Protein AF-A0A6P0SDQ2-F1 (afdb_monomer)

Foldseek 3Di:
DDPVVVVVVVVVVVVVVVVVVVVVVDDDDDDDDDDDDDDDDDDDDDDDDDDDDDPPPPDDDPPVDDPLCVQPPPDDDAPLAFLQQHDKAASDPVQCQPVPDNLKIKRKGWFAADPQKKKKWKWFDAQAPWKKKWWWDQDPVDPLSIDTADMDTQQQADADVPADRQPHVVRDSPGDRGMGMAMEDQDHDDPDDDHRYHHNHPDADVLTHIMMIMMTGGADPPDPSRRPIHGIWMWMQHNVRDIQGGNSRSVRGSDDDHPHDDGPSDDPVVVVVVVPDDPDPPPDD

Secondary structure (DSSP, 8-state):
--HHHHHHHHHHHHHHHHHHHHHHS----------------PPPP--------S-S-S----TT--TTTTT--------S--SSS-EEESS-TTS-SS---TTEEEEEEEE---TT-EEEEEEE--SEEEEEEEEEEE-TTSTTSEEEEEEEEGGGPPPPTT---SSSTT--TT-S--EEEEEEESSPPPSSPPTTEEE--S-PBTTTBEEEEEEEEEEPTTS-TTSS-PPPEEEEEPTTS-EEEGGGGGGT----S----S-TT--HHHHHHHHT---------

Solvent-accessible surface area (backbone atoms only — not comparable to full-atom values): 17208 Å² total; per-residue (Å²): 132,62,73,68,64,54,54,55,51,51,53,53,52,52,55,54,50,53,52,53,49,55,70,72,63,73,80,88,76,86,85,91,80,84,88,85,89,84,87,90,79,88,80,81,92,76,80,94,79,84,93,76,77,100,73,83,84,70,86,74,69,83,81,84,69,60,78,82,55,64,64,67,74,85,47,71,98,65,73,69,53,47,54,53,32,63,38,56,40,29,50,50,82,90,55,48,55,74,69,52,55,50,53,26,42,32,38,27,30,40,32,56,76,62,85,76,27,36,37,40,36,41,38,60,71,48,42,44,76,47,43,35,41,36,26,41,20,54,29,90,88,48,87,76,34,66,36,81,62,43,73,51,48,50,58,71,45,63,43,33,93,89,30,46,52,40,64,36,93,91,34,55,76,84,56,83,49,24,36,33,57,38,36,40,34,64,35,65,79,62,97,71,78,60,83,42,52,45,34,35,32,75,49,54,34,88,83,38,25,40,41,36,38,38,39,39,36,40,40,41,90,92,34,29,88,58,10,69,53,75,74,60,48,59,31,41,35,39,64,89,67,51,75,40,45,68,77,64,36,42,77,41,29,64,63,87,74,75,91,68,56,63,56,97,72,62,52,68,69,59,52,50,54,57,71,68,52,68,83,74,81,74,77,80,127

Nearest PDB structures (foldseek):
  6ans-assembly2_D  TM=5.453E-01  e=3.370E-04  Burkholderia cenocepacia J2315
  4bz4-assembly6_F  TM=3.476E-01  e=2.678E-01  Methylomicrobium album BG8
  5a5a-assembly1_A  TM=4.226E-01  e=1.106E+00  Streptococcus pneumoniae TIGR4
  6qev-assembly1_B  TM=3.857E-01  e=1.321E+00  Bifidobacterium longum
  3ecq-assembly1_A  TM=3.815E-01  e=2.119E+00  Streptococcus pneumoniae R6

pLDDT: mean 72.99, std 22.74, range [25.67, 98.75]

Sequence (285 aa):
MSFNSLLNRIWRAIAVFAMLVSLLLGDILLFPSVALAKPGFLPQLGTVDNLLPEWEELDRFDRDGDPANVGQEFRPDIPLETCFWVSTIGSSSYHNAFFPDQQAFYPGAVFSLEEGSYVKIKGEFPHARTMSFSAYRYDPTIDTKVGSVQQILDRDIVPDLWSKNPFVEGGKRMVKNRSYTLKFVPEEEPKELEPNTLYLGTQEFPGTGFIVVMRLYVGDQGTNTLGDITLPEATIVKEDGSEITGNDICSETKFSGNLIFPSPAFNFDDYQRERDNRERETTRC

Structure (mmCIF, N/CA/C/O backbone):
data_AF-A0A6P0SDQ2-F1
#
_entry.id   AF-A0A6P0SDQ2-F1
#
loop_
_atom_site.group_PDB
_atom_site.id
_atom_site.type_symbol
_atom_site.label_atom_id
_atom_site.label_alt_id
_atom_site.label_comp_id
_atom_site.label_asym_id
_atom_site.label_entity_id
_atom_site.label_seq_id
_atom_site.pdbx_PDB_ins_code
_atom_site.Cartn_x
_atom_site.Cartn_y
_atom_site.Cartn_z
_atom_site.occupancy
_atom_site.B_iso_or_equiv
_atom_site.auth_seq_id
_atom_site.auth_comp_id
_atom_site.auth_asym_id
_atom_site.auth_atom_id
_atom_site.pdbx_PDB_model_num
ATOM 1 N N . MET A 1 1 ? -36.823 32.056 -40.193 1.00 52.44 1 MET A N 1
ATOM 2 C CA . MET A 1 1 ? -35.380 31.715 -40.203 1.00 52.44 1 MET A CA 1
ATOM 3 C C . MET A 1 1 ? -35.120 30.887 -38.953 1.00 52.44 1 MET A C 1
ATOM 5 O O . MET A 1 1 ? -35.382 31.403 -37.877 1.00 52.44 1 MET A O 1
ATOM 9 N N . SER A 1 2 ? -34.758 29.601 -39.057 1.00 53.47 2 SER A N 1
ATOM 10 C CA . SER A 1 2 ? -34.565 28.781 -37.848 1.00 53.47 2 SER A CA 1
ATOM 11 C C . SER A 1 2 ? -33.271 29.184 -37.133 1.00 53.47 2 SER A C 1
ATOM 13 O O . SER A 1 2 ? -32.294 29.566 -37.779 1.00 53.47 2 SER A O 1
ATOM 15 N N . PHE A 1 3 ? -33.268 29.111 -35.802 1.00 50.06 3 PHE A N 1
ATOM 16 C CA . PHE A 1 3 ? -32.156 29.506 -34.926 1.00 50.06 3 PHE A CA 1
ATOM 17 C C . PHE A 1 3 ? -30.807 28.868 -35.337 1.00 50.06 3 PHE A C 1
ATOM 19 O O . PHE A 1 3 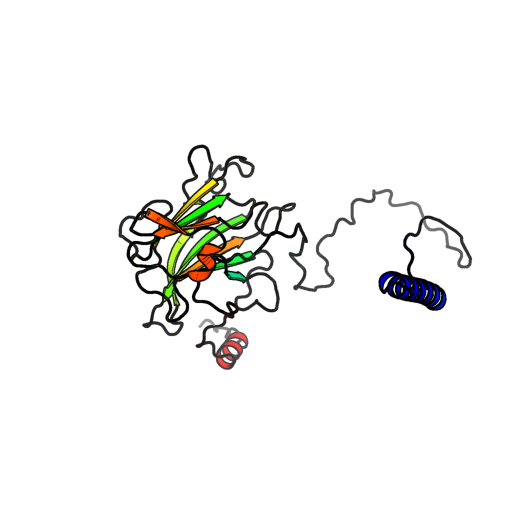? -29.759 29.512 -35.288 1.00 50.06 3 PHE A O 1
ATOM 26 N N . ASN A 1 4 ? -30.851 27.657 -35.904 1.00 61.12 4 ASN A N 1
ATOM 27 C CA . ASN A 1 4 ? -29.684 26.924 -36.410 1.00 61.12 4 ASN A CA 1
ATOM 28 C C . ASN A 1 4 ? -29.014 27.577 -37.634 1.00 61.12 4 ASN A C 1
ATOM 30 O O . ASN A 1 4 ? -27.809 27.432 -37.832 1.00 61.12 4 ASN A O 1
ATOM 34 N N . SER A 1 5 ? -29.759 28.329 -38.451 1.00 64.38 5 SER A N 1
ATOM 35 C CA . SER A 1 5 ? -29.210 29.043 -39.613 1.00 64.38 5 SER A CA 1
ATOM 36 C C . SER A 1 5 ? -28.381 30.264 -39.209 1.00 64.38 5 SER A C 1
ATOM 38 O O . SER A 1 5 ? -27.433 30.607 -39.918 1.00 64.38 5 SER A O 1
ATOM 40 N N . LEU A 1 6 ? -28.723 30.918 -38.097 1.00 71.38 6 LEU A N 1
ATOM 41 C CA . LEU A 1 6 ? -27.993 32.082 -37.600 1.00 71.38 6 LEU A CA 1
ATOM 42 C C . LEU A 1 6 ? -26.703 31.646 -36.894 1.00 71.38 6 LEU A C 1
ATOM 44 O O . LEU A 1 6 ? -25.638 32.189 -37.184 1.00 71.38 6 LEU A O 1
ATOM 48 N N . LEU A 1 7 ? -26.781 30.593 -36.070 1.00 73.12 7 LEU A N 1
ATOM 49 C CA . LEU A 1 7 ? -25.624 30.019 -35.379 1.00 73.12 7 LEU A CA 1
ATOM 50 C C . LEU A 1 7 ? -24.549 29.523 -36.360 1.00 73.12 7 LEU A C 1
ATOM 52 O O . LEU A 1 7 ? -23.368 29.805 -36.177 1.00 73.12 7 LEU A O 1
ATOM 56 N N . ASN A 1 8 ? -24.955 28.871 -37.458 1.00 68.69 8 ASN A N 1
ATOM 57 C CA . ASN A 1 8 ? -24.024 28.413 -38.496 1.00 68.69 8 ASN A CA 1
ATOM 58 C C . ASN A 1 8 ? -23.336 29.560 -39.252 1.00 68.69 8 ASN A C 1
ATOM 60 O O . ASN A 1 8 ? -22.198 29.412 -39.699 1.00 68.69 8 ASN A O 1
ATOM 64 N N . ARG A 1 9 ? -24.000 30.711 -39.416 1.00 74.00 9 ARG A N 1
ATOM 65 C CA . ARG A 1 9 ? -23.385 31.890 -40.053 1.00 74.00 9 ARG A CA 1
ATOM 66 C C . ARG A 1 9 ? -22.384 32.567 -39.119 1.00 74.00 9 ARG A C 1
ATOM 68 O O . ARG A 1 9 ? -21.331 32.983 -39.590 1.00 74.00 9 ARG A O 1
ATOM 75 N N . ILE A 1 10 ? -22.680 32.602 -37.818 1.00 79.81 10 ILE A N 1
ATOM 76 C CA . ILE A 1 10 ? -21.764 33.100 -36.781 1.00 79.81 10 ILE A CA 1
ATOM 77 C C . ILE A 1 10 ? -20.515 32.211 -36.705 1.00 79.81 10 ILE A C 1
ATOM 79 O O . ILE A 1 10 ? -19.401 32.721 -36.772 1.00 79.81 10 ILE A O 1
ATOM 83 N N . TRP A 1 11 ? -20.683 30.886 -36.688 1.00 72.44 11 TRP A N 1
ATOM 84 C CA . TRP A 1 11 ? -19.559 29.941 -36.667 1.00 72.44 11 TRP A CA 1
ATOM 85 C C . TRP A 1 11 ? -18.636 30.068 -37.885 1.00 72.44 11 TRP A C 1
ATOM 87 O O . TRP A 1 11 ? 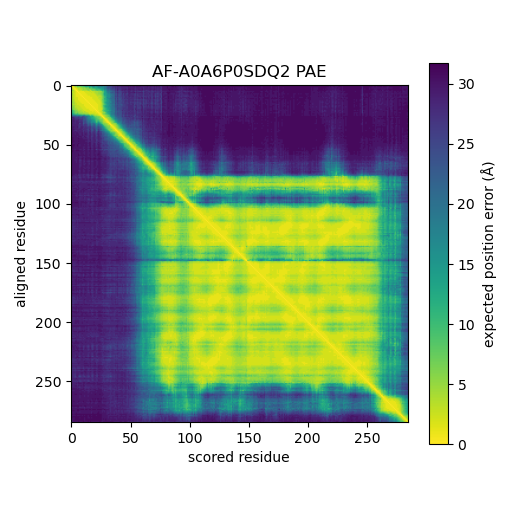-17.414 30.077 -37.747 1.00 72.44 11 TRP A O 1
ATOM 97 N N . ARG A 1 12 ? -19.206 30.234 -39.086 1.00 73.62 12 ARG A N 1
ATOM 98 C CA . ARG A 1 12 ? -18.418 30.451 -40.311 1.00 73.62 12 ARG A CA 1
ATOM 99 C C . ARG A 1 12 ? -17.661 31.780 -40.292 1.00 73.62 12 ARG A C 1
ATOM 101 O O . ARG A 1 12 ? -16.533 31.827 -40.769 1.00 73.62 12 ARG A O 1
ATOM 108 N N . ALA A 1 13 ? -18.246 32.837 -39.728 1.00 79.69 13 ALA A N 1
ATOM 109 C CA . ALA A 1 13 ? -17.571 34.125 -39.588 1.00 79.69 13 ALA A CA 1
ATOM 110 C C . ALA A 1 13 ? -16.392 34.055 -38.600 1.00 79.69 13 ALA A C 1
ATOM 112 O O . ALA A 1 13 ? -15.328 34.592 -38.895 1.00 79.69 13 ALA A O 1
ATOM 113 N N . ILE A 1 14 ? -16.547 33.332 -37.483 1.00 79.31 14 ILE A N 1
ATOM 114 C CA . ILE A 1 14 ? -15.476 33.114 -36.494 1.00 79.31 14 ILE A CA 1
ATOM 115 C C . ILE A 1 14 ? -14.315 32.316 -37.107 1.00 79.31 14 ILE A C 1
ATOM 117 O O . ILE A 1 14 ? -13.160 32.702 -36.949 1.00 79.31 14 ILE A O 1
ATOM 121 N N . ALA A 1 15 ? -14.604 31.254 -37.867 1.00 68.50 15 ALA A N 1
ATOM 122 C CA . ALA A 1 15 ? -13.571 30.444 -38.519 1.00 68.50 15 ALA A CA 1
ATOM 123 C C . ALA A 1 15 ? -12.771 31.229 -39.579 1.00 68.50 15 ALA A C 1
ATOM 125 O O . ALA A 1 15 ? -11.551 31.101 -39.659 1.00 68.50 15 ALA A O 1
ATOM 126 N N . VAL A 1 16 ? -13.441 32.077 -40.370 1.00 78.50 16 VAL A N 1
ATOM 127 C CA . VAL A 1 16 ? -12.776 32.948 -41.359 1.00 78.50 16 VAL A CA 1
ATOM 128 C C . VAL A 1 16 ? -11.930 34.023 -40.671 1.00 78.50 16 VAL A C 1
ATOM 130 O O . VAL A 1 16 ? -10.828 34.316 -41.131 1.00 78.50 16 VAL A O 1
ATOM 133 N N . PHE A 1 17 ? -12.401 34.570 -39.546 1.00 75.75 17 PHE A N 1
ATOM 134 C CA . PHE A 1 17 ? -11.639 35.533 -38.753 1.00 75.75 17 PHE A CA 1
ATOM 135 C C . PHE A 1 17 ? -10.385 34.899 -38.129 1.00 75.75 17 PHE A C 1
ATOM 137 O O . PHE A 1 17 ? -9.309 35.478 -38.221 1.00 75.75 17 PHE A O 1
ATOM 144 N N . ALA A 1 18 ? -10.486 33.680 -37.588 1.00 65.56 18 ALA A N 1
ATOM 145 C CA . ALA A 1 18 ? -9.340 32.948 -37.043 1.00 65.56 18 ALA A CA 1
ATOM 146 C C . ALA A 1 18 ? -8.273 32.645 -38.114 1.00 65.56 18 ALA A C 1
ATOM 148 O O . ALA A 1 18 ? -7.087 32.851 -37.872 1.00 65.56 18 ALA A O 1
ATOM 149 N N . MET A 1 19 ? -8.686 32.250 -39.327 1.00 61.91 19 MET A N 1
ATOM 150 C CA . MET A 1 19 ? -7.759 32.035 -40.449 1.00 61.91 19 MET A CA 1
ATOM 151 C C . MET A 1 19 ? -7.071 33.326 -40.915 1.00 61.91 19 MET A C 1
ATOM 153 O O . MET A 1 19 ? -5.877 33.310 -41.208 1.00 61.91 19 MET A O 1
ATOM 157 N N . LEU A 1 20 ? -7.789 34.453 -40.960 1.00 62.38 20 LEU A N 1
ATOM 158 C CA . LEU A 1 20 ? -7.201 35.755 -41.302 1.00 62.38 20 LEU A CA 1
ATOM 159 C C . LEU A 1 20 ? -6.211 36.244 -40.235 1.00 62.38 20 LEU A C 1
ATOM 161 O O . LEU A 1 20 ? -5.183 36.819 -40.584 1.00 62.38 20 LEU A O 1
ATOM 165 N N . VAL A 1 21 ? -6.486 35.978 -38.955 1.00 63.34 21 VAL A N 1
ATOM 166 C CA . VAL A 1 21 ? -5.580 36.303 -37.842 1.00 63.34 21 VAL A CA 1
ATOM 167 C C . VAL A 1 21 ? -4.316 35.434 -37.885 1.00 63.34 21 VAL A C 1
ATOM 169 O O . VAL A 1 21 ? -3.222 35.964 -37.710 1.00 63.34 21 VAL A O 1
ATOM 172 N N . SER A 1 22 ? -4.428 34.145 -38.226 1.00 52.91 22 SER A N 1
ATOM 173 C CA . SER A 1 22 ? -3.261 33.275 -38.454 1.00 52.91 22 SER A CA 1
ATOM 174 C C . SER A 1 22 ? -2.415 33.691 -39.664 1.00 52.91 22 SER A C 1
ATOM 176 O O . SER A 1 22 ? -1.197 33.559 -39.619 1.00 52.91 22 SER A O 1
ATOM 178 N N . LEU A 1 23 ? -3.025 34.233 -40.725 1.00 52.69 23 LEU A N 1
ATOM 179 C CA . LEU A 1 23 ? -2.298 34.756 -41.894 1.00 52.69 23 LEU A CA 1
ATOM 180 C C . LEU A 1 23 ? -1.591 36.097 -41.620 1.00 52.69 23 LEU A C 1
ATOM 182 O O . LEU A 1 23 ? -0.614 36.413 -42.292 1.00 52.69 23 LEU A O 1
ATOM 186 N N . LEU A 1 24 ? -2.073 36.882 -40.650 1.00 57.62 24 LEU A N 1
ATOM 187 C CA . LEU A 1 24 ? -1.500 38.180 -40.268 1.00 57.62 24 LEU A CA 1
ATOM 188 C C . LEU A 1 24 ? -0.395 38.081 -39.209 1.00 57.62 24 LEU A C 1
ATOM 190 O O . LEU A 1 24 ? 0.456 38.963 -39.154 1.00 57.62 24 LEU A O 1
ATOM 194 N N . LEU A 1 25 ? -0.407 37.039 -38.374 1.00 55.28 25 LEU A N 1
ATOM 195 C CA . LEU A 1 25 ? 0.540 36.882 -37.263 1.00 55.28 25 LEU A CA 1
ATOM 196 C C . LEU A 1 25 ? 1.719 35.951 -37.558 1.00 55.28 25 LEU A C 1
ATOM 198 O O . LEU A 1 25 ? 2.502 35.709 -36.650 1.00 55.28 25 LEU A O 1
ATOM 202 N N . GLY A 1 26 ? 1.851 35.490 -38.808 1.00 46.28 26 GLY A N 1
ATOM 203 C CA . GLY A 1 26 ? 3.085 34.963 -39.395 1.00 46.28 26 GLY A CA 1
ATOM 204 C C . GLY A 1 26 ? 3.995 34.196 -38.440 1.00 46.28 26 GLY A C 1
ATOM 205 O O . GLY A 1 26 ? 5.033 34.727 -38.085 1.00 46.28 26 GLY A O 1
ATOM 206 N N . ASP A 1 27 ? 3.572 33.005 -38.013 1.00 43.25 27 ASP A N 1
ATOM 207 C CA . ASP A 1 27 ? 4.407 31.808 -37.835 1.00 43.25 27 ASP A CA 1
ATOM 208 C C . ASP A 1 27 ? 3.615 30.731 -37.079 1.00 43.25 27 ASP A C 1
ATOM 210 O O . ASP A 1 27 ? 3.097 30.967 -35.993 1.00 43.25 27 ASP A O 1
ATOM 214 N N . ILE A 1 28 ? 3.483 29.561 -37.713 1.00 38.09 28 ILE A N 1
ATOM 215 C CA . ILE A 1 28 ? 3.559 28.186 -37.176 1.00 38.09 28 ILE A CA 1
ATOM 216 C C . ILE A 1 28 ? 3.056 27.259 -38.299 1.00 38.09 28 ILE A C 1
ATOM 218 O O . ILE A 1 28 ? 1.865 26.994 -38.449 1.00 38.09 28 ILE A O 1
ATOM 222 N N . LEU A 1 29 ? 3.992 26.762 -39.106 1.00 34.09 29 LEU A N 1
ATOM 223 C CA . LEU A 1 29 ? 3.950 25.425 -39.706 1.00 34.09 29 LEU A CA 1
ATOM 224 C C . LEU A 1 29 ? 5.371 24.876 -39.536 1.00 34.09 29 LEU A C 1
ATOM 226 O O . LEU A 1 29 ? 6.340 25.522 -39.913 1.00 34.09 29 LEU A O 1
ATOM 230 N N . LEU A 1 30 ? 5.551 23.838 -38.723 1.00 33.91 30 LEU A N 1
ATOM 231 C CA . LEU A 1 30 ? 5.560 22.447 -39.176 1.00 33.91 30 LEU A CA 1
ATOM 232 C C . LEU A 1 30 ? 6.518 22.207 -40.361 1.00 33.91 30 LEU A C 1
ATOM 234 O O . LEU A 1 30 ? 6.223 22.561 -41.498 1.00 33.91 30 LEU A O 1
ATOM 238 N N . PHE A 1 31 ? 7.595 21.489 -40.016 1.00 32.97 31 PHE A N 1
ATOM 239 C CA . PHE A 1 31 ? 8.581 20.764 -40.831 1.00 32.97 31 PHE A CA 1
ATOM 240 C C . PHE A 1 31 ? 9.627 21.574 -41.612 1.00 32.97 31 PHE A C 1
ATOM 242 O O . PHE A 1 31 ? 9.296 22.236 -42.593 1.00 32.97 31 PHE A O 1
ATOM 249 N N . PRO A 1 32 ? 10.928 21.364 -41.328 1.00 31.59 32 PRO A N 1
ATOM 250 C CA . PRO A 1 32 ? 11.963 21.554 -42.323 1.00 31.59 32 PRO A CA 1
ATOM 251 C C . PRO A 1 32 ? 12.422 20.201 -42.886 1.00 31.59 32 PRO A C 1
ATOM 253 O O . PRO A 1 32 ? 12.928 19.331 -42.181 1.00 31.59 32 PRO A O 1
ATOM 256 N N . SER A 1 33 ? 12.301 20.054 -44.203 1.00 25.67 33 SER A N 1
ATOM 257 C CA . SER A 1 33 ? 13.190 19.215 -45.005 1.00 25.67 33 SER A CA 1
ATOM 258 C C . SER A 1 33 ? 13.784 20.081 -46.113 1.00 25.67 33 SER A C 1
ATOM 260 O O . SER A 1 33 ? 13.069 20.558 -46.984 1.00 25.67 33 SER A O 1
ATOM 262 N N . VAL A 1 34 ? 15.108 20.216 -46.048 1.00 29.50 34 VAL A N 1
ATOM 263 C CA . VAL A 1 34 ? 16.072 20.397 -47.145 1.00 29.50 34 VAL A CA 1
ATOM 264 C C . VAL A 1 34 ? 16.040 21.699 -47.974 1.00 29.50 34 VAL A C 1
ATOM 266 O O . VAL A 1 34 ? 15.213 21.911 -48.850 1.00 29.50 34 VAL A O 1
ATOM 269 N N . ALA A 1 35 ? 17.129 22.451 -47.767 1.00 28.59 35 ALA A N 1
ATOM 270 C CA . ALA A 1 35 ? 17.907 23.254 -48.717 1.00 28.59 35 ALA A CA 1
ATOM 271 C C . ALA A 1 35 ? 17.269 24.475 -49.401 1.00 28.59 35 ALA A C 1
ATOM 273 O O . ALA A 1 35 ? 16.474 24.357 -50.325 1.00 28.59 35 ALA A O 1
ATOM 274 N N . LEU A 1 36 ? 17.839 25.651 -49.108 1.00 28.11 36 LEU A N 1
ATOM 275 C CA . LEU A 1 36 ? 18.466 26.508 -50.123 1.00 28.11 36 LEU A CA 1
ATOM 276 C C . LEU A 1 36 ? 19.332 27.589 -49.459 1.00 28.11 36 LEU A C 1
ATOM 278 O O . LEU A 1 36 ? 18.930 28.279 -48.530 1.00 28.11 36 LEU A O 1
ATOM 282 N N . ALA A 1 37 ? 20.563 27.667 -49.951 1.00 29.42 37 ALA A N 1
ATOM 283 C CA . ALA A 1 37 ? 21.683 28.440 -49.443 1.00 29.42 37 ALA A CA 1
ATOM 284 C C . ALA A 1 37 ? 21.552 29.957 -49.644 1.00 29.42 37 ALA A C 1
ATOM 286 O O . ALA A 1 37 ? 20.914 30.406 -50.596 1.00 29.42 37 ALA A O 1
ATOM 287 N N . LYS A 1 38 ? 22.294 30.728 -48.832 1.00 27.36 38 LYS A N 1
ATOM 288 C CA . LYS A 1 38 ? 22.945 31.999 -49.211 1.00 27.36 38 LYS A CA 1
ATOM 289 C C . LYS A 1 38 ? 24.042 32.377 -48.183 1.00 27.36 38 LYS A C 1
ATOM 291 O O . LYS A 1 38 ? 24.126 31.725 -47.149 1.00 27.36 38 LYS A O 1
ATOM 296 N N . PRO A 1 39 ? 24.977 33.292 -48.505 1.00 31.38 39 PRO A N 1
ATOM 297 C CA . PRO A 1 39 ? 26.391 32.947 -48.626 1.00 31.38 39 PRO A CA 1
ATOM 298 C C . PRO A 1 39 ? 27.306 33.694 -47.643 1.00 31.38 39 PRO A C 1
ATOM 300 O O . PRO A 1 39 ? 26.991 34.793 -47.199 1.00 31.38 39 PRO A O 1
ATOM 303 N N . GLY A 1 40 ? 28.513 33.155 -47.451 1.00 27.44 40 GLY A N 1
ATOM 304 C CA . GLY A 1 40 ? 29.689 33.970 -47.147 1.00 27.44 40 GLY A CA 1
ATOM 305 C C . GLY A 1 40 ? 30.416 33.646 -45.848 1.00 27.44 40 GLY A C 1
ATOM 306 O O . GLY A 1 40 ? 30.391 34.459 -44.937 1.00 27.44 40 GLY A O 1
ATOM 307 N N . PHE A 1 41 ? 31.158 32.537 -45.817 1.00 27.70 41 PHE A N 1
ATOM 308 C CA . PHE A 1 41 ? 32.517 32.522 -45.261 1.00 27.70 41 PHE A CA 1
ATOM 309 C C . PHE A 1 41 ? 33.246 31.256 -45.742 1.00 27.70 41 PHE A C 1
ATOM 311 O O . PHE A 1 41 ? 32.755 30.146 -45.564 1.00 27.70 41 PHE A O 1
ATOM 318 N N . LEU A 1 42 ? 34.372 31.419 -46.438 1.00 30.00 42 LEU A N 1
ATOM 319 C CA . LEU A 1 42 ? 35.195 30.314 -46.949 1.00 30.00 42 LEU A CA 1
ATOM 320 C C . LEU A 1 42 ? 35.862 29.554 -45.785 1.00 30.00 42 LEU A C 1
ATOM 322 O O . LEU A 1 42 ? 36.417 30.215 -44.905 1.00 30.00 42 LEU A O 1
ATOM 326 N N . PRO A 1 43 ? 35.898 28.207 -45.789 1.00 33.41 43 PRO A N 1
ATOM 327 C CA . PRO A 1 43 ? 36.681 27.446 -44.826 1.00 33.41 43 PRO A CA 1
ATOM 328 C C . PRO A 1 43 ? 38.128 27.290 -45.315 1.00 33.41 43 PRO A C 1
ATOM 330 O O . PRO A 1 43 ? 38.383 27.017 -46.491 1.00 33.41 43 PRO A O 1
ATOM 333 N N . GLN A 1 44 ? 39.089 27.433 -44.401 1.00 30.83 44 GLN A N 1
ATOM 334 C CA . GLN A 1 44 ? 40.423 26.874 -44.602 1.00 30.83 44 GLN A CA 1
ATOM 335 C C . GLN A 1 44 ? 40.338 25.346 -44.502 1.00 30.83 44 GLN A C 1
ATOM 337 O O . GLN A 1 44 ? 39.692 24.808 -43.606 1.00 30.83 44 GLN A O 1
ATOM 342 N N . LEU A 1 45 ? 40.987 24.665 -45.447 1.00 37.75 45 LEU A N 1
ATOM 343 C CA . LEU A 1 45 ? 41.174 23.217 -45.457 1.00 37.75 45 LEU A CA 1
ATOM 344 C C . LEU A 1 45 ? 41.873 22.740 -44.172 1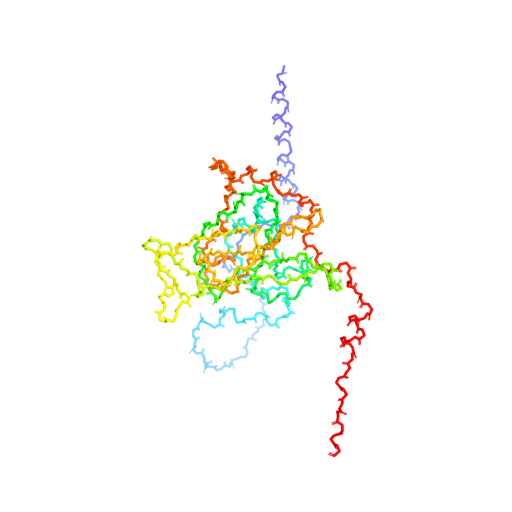.00 37.75 45 LEU A C 1
ATOM 346 O O . LEU A 1 45 ? 42.979 23.186 -43.873 1.00 37.75 45 LEU A O 1
ATOM 350 N N . GLY A 1 46 ? 41.255 21.779 -43.482 1.00 31.06 46 GLY A N 1
ATOM 351 C CA . GLY A 1 46 ? 41.815 21.048 -42.346 1.00 31.06 46 GLY A CA 1
ATOM 352 C C . GLY A 1 46 ? 41.376 19.583 -42.379 1.00 31.06 46 GLY A C 1
ATOM 353 O O . GLY A 1 46 ? 40.230 19.274 -42.091 1.00 31.06 46 GLY A O 1
ATOM 354 N N . THR A 1 47 ? 42.309 18.750 -42.839 1.00 28.25 47 THR A N 1
ATOM 355 C CA . THR A 1 47 ? 42.551 17.304 -42.655 1.00 28.25 47 THR A CA 1
ATOM 356 C C . THR A 1 47 ? 41.445 16.331 -42.218 1.00 28.25 47 THR A C 1
ATOM 358 O O . THR A 1 47 ? 40.772 16.484 -41.209 1.00 28.25 47 THR A O 1
ATOM 361 N N . VAL A 1 48 ? 41.420 15.234 -42.979 1.00 38.34 48 VAL A N 1
ATOM 362 C CA . VAL A 1 48 ? 40.747 13.950 -42.780 1.00 38.34 48 VAL A CA 1
ATOM 363 C C . VAL A 1 48 ? 41.213 13.297 -41.479 1.00 38.34 48 VAL A C 1
ATOM 365 O O . VAL A 1 48 ? 42.327 12.796 -41.445 1.00 38.34 48 VAL A O 1
ATOM 368 N N . ASP A 1 49 ? 40.370 13.287 -40.451 1.00 35.62 49 ASP A N 1
ATOM 369 C CA . ASP A 1 49 ? 40.384 12.301 -39.366 1.00 35.62 49 ASP A CA 1
ATOM 370 C C . ASP A 1 49 ? 39.021 12.348 -38.654 1.00 35.62 49 ASP A C 1
ATOM 372 O O . ASP A 1 49 ? 38.502 13.429 -38.383 1.00 35.62 49 ASP A O 1
ATOM 376 N N . ASN A 1 50 ? 38.468 11.166 -38.361 1.00 34.78 50 ASN A N 1
ATOM 377 C CA . ASN A 1 50 ? 37.206 10.866 -37.653 1.00 34.78 50 ASN A CA 1
ATOM 378 C C . ASN A 1 50 ? 36.011 10.455 -38.530 1.00 34.78 50 ASN A C 1
ATOM 380 O O . ASN A 1 50 ? 34.981 11.118 -38.612 1.00 34.78 50 ASN A O 1
ATOM 384 N N . LEU A 1 51 ? 36.140 9.265 -39.120 1.00 43.03 51 LEU A N 1
ATOM 385 C CA . LEU A 1 51 ? 35.019 8.365 -39.391 1.00 43.03 51 LEU A CA 1
ATOM 386 C C . LEU A 1 51 ? 34.701 7.570 -38.111 1.00 43.03 51 LEU A C 1
ATOM 388 O O . LEU A 1 51 ? 35.373 6.573 -37.859 1.00 43.03 51 LEU A O 1
ATOM 392 N N . LEU A 1 52 ? 33.688 7.966 -37.333 1.00 33.59 52 LEU A N 1
ATOM 393 C CA . LEU A 1 52 ? 32.982 7.093 -36.376 1.00 33.59 52 LEU A CA 1
ATOM 394 C C . LEU A 1 52 ? 31.489 7.494 -36.308 1.00 33.59 52 LEU A C 1
ATOM 396 O O . LEU A 1 52 ? 31.181 8.657 -36.560 1.00 33.59 52 LEU A O 1
ATOM 400 N N . PRO A 1 53 ? 30.553 6.556 -36.058 1.00 36.09 53 PRO A N 1
ATOM 401 C CA . PRO A 1 53 ? 29.158 6.701 -36.491 1.00 36.09 53 PRO A CA 1
ATOM 402 C C . PRO A 1 53 ? 28.255 7.394 -35.457 1.00 36.09 53 PRO A C 1
ATOM 404 O O . PRO A 1 53 ? 28.496 7.296 -34.258 1.00 36.09 53 PRO A O 1
ATOM 407 N N . GLU A 1 54 ? 27.187 8.031 -35.951 1.00 38.69 54 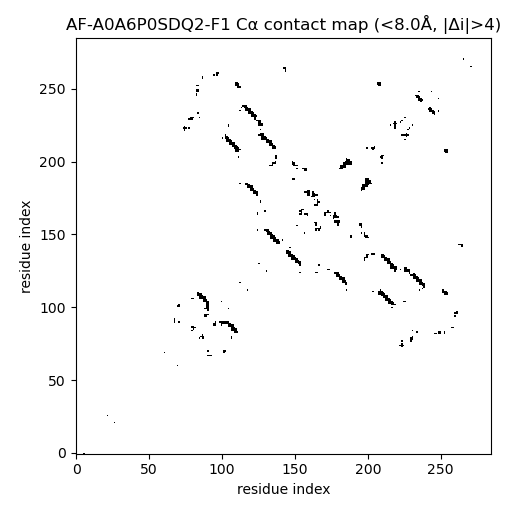GLU A N 1
ATOM 408 C CA . GLU A 1 54 ? 26.054 8.671 -35.247 1.00 38.69 54 GLU A CA 1
ATOM 409 C C . GLU A 1 54 ? 25.308 7.741 -34.255 1.00 38.69 54 GLU A C 1
ATOM 411 O O . GLU A 1 54 ? 24.137 7.415 -34.444 1.00 38.69 54 GLU A O 1
ATOM 416 N N . TRP A 1 55 ? 25.962 7.292 -33.182 1.00 35.19 55 TRP A N 1
ATOM 417 C CA . TRP A 1 55 ? 25.317 6.573 -32.067 1.00 35.19 55 TRP A CA 1
ATOM 418 C C . TRP A 1 55 ? 25.691 7.138 -30.685 1.00 35.19 55 TRP A C 1
ATOM 420 O O . TRP A 1 55 ? 25.413 6.506 -29.669 1.00 35.19 55 TRP A O 1
ATOM 430 N N . GLU A 1 56 ? 26.327 8.312 -30.624 1.00 34.66 56 GLU A N 1
ATOM 431 C CA . GLU A 1 56 ? 26.794 8.930 -29.370 1.00 34.66 56 GLU A CA 1
ATOM 432 C C . GLU A 1 56 ? 25.936 10.094 -28.840 1.00 34.66 56 GLU A C 1
ATOM 434 O O . GLU A 1 56 ? 26.335 10.749 -27.878 1.00 34.66 56 GLU A O 1
ATOM 439 N N . GLU A 1 57 ? 24.730 10.297 -29.376 1.00 40.72 57 GLU A N 1
ATOM 440 C CA . GLU A 1 57 ? 23.739 11.256 -28.848 1.00 40.72 57 GLU A CA 1
ATOM 441 C C . GLU A 1 57 ? 22.454 10.569 -28.351 1.00 40.72 57 GLU A C 1
ATOM 443 O O . GLU A 1 57 ? 21.347 11.066 -28.522 1.00 40.72 57 GLU A O 1
ATOM 448 N N . LEU A 1 58 ? 22.581 9.401 -27.715 1.00 38.94 58 LEU A N 1
ATOM 449 C CA . LEU A 1 58 ? 21.536 8.926 -26.807 1.00 38.94 58 LEU A CA 1
ATOM 450 C C . LEU A 1 58 ? 21.817 9.513 -25.424 1.00 38.94 58 LEU A C 1
ATOM 452 O O . LEU A 1 58 ? 22.722 9.042 -24.736 1.00 38.94 58 LEU A O 1
ATOM 456 N N . ASP A 1 59 ? 21.072 10.571 -25.095 1.00 39.94 59 ASP A N 1
ATOM 457 C CA . ASP A 1 59 ? 20.885 11.215 -23.788 1.00 39.94 59 ASP A CA 1
ATOM 458 C C . ASP A 1 59 ? 21.594 10.521 -22.616 1.00 39.94 59 ASP A C 1
ATOM 460 O O . ASP A 1 59 ? 21.030 9.747 -21.838 1.00 39.94 59 ASP A O 1
ATOM 464 N N . ARG A 1 60 ? 22.879 10.840 -22.467 1.00 34.25 60 ARG A N 1
ATOM 465 C CA . ARG A 1 60 ? 23.612 10.627 -21.225 1.00 34.25 60 ARG A CA 1
ATOM 466 C C . ARG A 1 60 ? 23.291 11.826 -20.354 1.00 34.25 60 ARG A C 1
ATOM 468 O O . ARG A 1 60 ? 23.866 12.868 -20.625 1.00 34.25 60 ARG A O 1
ATOM 475 N N . PHE A 1 61 ? 22.416 11.646 -19.357 1.00 34.47 61 PHE A N 1
ATOM 476 C CA . PHE A 1 61 ? 22.177 12.567 -18.236 1.00 34.47 61 PHE A CA 1
ATOM 477 C C . PHE A 1 61 ? 22.269 14.039 -18.638 1.00 34.47 61 PHE A C 1
ATOM 479 O O . PHE A 1 61 ? 23.379 14.572 -18.641 1.00 34.47 61 PHE A O 1
ATOM 486 N N . ASP A 1 62 ? 21.142 14.697 -18.923 1.00 38.25 62 ASP A N 1
ATOM 487 C CA . ASP A 1 62 ? 21.157 16.150 -19.088 1.00 38.25 62 ASP A CA 1
ATOM 488 C C . ASP A 1 62 ? 21.886 16.789 -17.891 1.00 38.25 62 ASP A C 1
ATOM 490 O O . ASP A 1 62 ? 21.445 16.779 -16.737 1.00 38.25 62 ASP A O 1
ATOM 494 N N . ARG A 1 63 ? 23.093 17.255 -18.206 1.00 38.41 63 ARG A N 1
ATOM 495 C CA . ARG A 1 63 ? 24.072 17.842 -17.308 1.00 38.41 63 ARG A CA 1
ATOM 496 C C . ARG A 1 63 ? 23.884 19.356 -17.261 1.00 38.41 63 ARG A C 1
ATOM 498 O O . ARG A 1 63 ? 24.798 20.040 -16.807 1.00 38.41 63 ARG A O 1
ATOM 505 N N . ASP A 1 64 ? 22.728 19.857 -17.691 1.00 40.16 64 ASP A N 1
ATOM 506 C CA . ASP A 1 64 ? 22.281 21.227 -17.456 1.00 40.16 64 ASP A CA 1
ATOM 507 C C . ASP A 1 64 ? 21.525 21.361 -16.120 1.00 40.16 64 ASP A C 1
ATOM 509 O O . ASP A 1 64 ? 21.166 22.463 -15.709 1.00 40.16 64 ASP A O 1
ATOM 513 N N . GLY A 1 65 ? 21.425 20.272 -15.344 1.00 38.12 65 GLY A N 1
ATOM 514 C CA . GLY A 1 65 ? 21.351 20.368 -13.887 1.00 38.12 65 GLY A CA 1
ATOM 515 C C . GLY A 1 65 ? 20.015 20.852 -13.334 1.00 38.12 65 GLY A C 1
ATOM 516 O O . GLY A 1 65 ? 20.010 21.504 -12.289 1.00 38.12 65 GLY A O 1
ATOM 517 N N . ASP A 1 66 ? 18.899 20.504 -13.977 1.00 40.44 66 ASP A N 1
ATOM 518 C CA . ASP A 1 66 ? 17.596 20.552 -13.317 1.00 40.44 66 ASP A CA 1
ATOM 519 C C . ASP A 1 66 ? 17.327 19.220 -12.588 1.00 40.44 66 ASP A C 1
ATOM 521 O O . ASP A 1 66 ? 16.900 18.239 -13.210 1.00 40.44 66 ASP A O 1
ATOM 525 N N . PRO A 1 67 ? 17.561 19.138 -11.262 1.00 41.56 67 PRO A N 1
ATOM 526 C CA . PRO A 1 67 ? 17.239 17.945 -10.498 1.00 41.56 67 PRO A CA 1
ATOM 527 C C . PRO A 1 67 ? 15.739 17.620 -10.529 1.00 41.56 67 PRO A C 1
ATOM 529 O O . PRO A 1 67 ? 15.380 16.512 -10.164 1.00 41.56 67 PRO A O 1
ATOM 532 N N . ALA A 1 68 ? 14.837 18.504 -10.963 1.00 39.50 68 ALA A N 1
ATOM 533 C CA . ALA A 1 68 ? 13.414 18.172 -11.044 1.00 39.50 68 ALA A CA 1
ATOM 534 C C . ALA A 1 68 ? 13.063 17.174 -12.171 1.00 39.50 68 ALA A C 1
ATOM 536 O O . ALA A 1 68 ? 11.978 16.591 -12.132 1.00 39.50 68 ALA A O 1
ATOM 537 N N . ASN A 1 69 ? 13.960 16.950 -13.145 1.00 37.50 69 ASN A N 1
ATOM 538 C CA . ASN A 1 69 ? 13.648 16.177 -14.360 1.00 37.50 69 ASN A CA 1
ATOM 539 C C . ASN A 1 69 ? 14.404 14.845 -14.494 1.00 37.50 69 ASN A C 1
ATOM 541 O O . ASN A 1 69 ? 14.058 14.022 -15.344 1.00 37.50 69 ASN A O 1
ATOM 545 N N . VAL A 1 70 ? 15.394 14.576 -13.640 1.00 39.25 70 VAL A N 1
ATOM 546 C CA . VAL A 1 70 ? 16.061 13.264 -13.566 1.00 39.25 70 VAL A CA 1
ATOM 547 C C . VAL A 1 70 ? 15.070 12.225 -13.027 1.00 39.25 70 VAL A C 1
ATOM 549 O O . VAL A 1 70 ? 14.824 12.133 -11.830 1.00 39.25 70 VAL A O 1
ATOM 552 N N . GLY A 1 71 ? 14.464 11.459 -13.937 1.00 40.53 71 GLY A N 1
ATOM 553 C CA . GLY A 1 71 ? 13.434 10.457 -13.633 1.00 40.53 71 GLY A CA 1
ATOM 554 C C . GLY A 1 71 ? 12.121 10.642 -14.399 1.00 40.53 71 GLY A C 1
ATOM 555 O O . GLY A 1 71 ? 11.284 9.743 -14.372 1.00 40.53 71 GLY A O 1
ATOM 556 N N . GLN A 1 72 ? 11.942 11.748 -15.132 1.00 41.75 72 GLN A N 1
ATOM 557 C CA . GLN A 1 72 ? 10.819 11.911 -16.061 1.00 41.75 72 GLN A CA 1
ATOM 558 C C . GLN A 1 72 ? 11.090 11.198 -17.399 1.00 41.75 72 GLN A C 1
ATOM 560 O O . GLN A 1 72 ? 11.066 11.818 -18.459 1.00 41.75 72 GLN A O 1
ATOM 565 N N . GLU A 1 73 ? 11.308 9.878 -17.403 1.00 45.56 73 GLU A N 1
ATOM 566 C CA . GLU A 1 73 ? 10.927 9.123 -18.606 1.00 45.56 73 GLU A CA 1
ATOM 567 C C . GLU A 1 73 ? 9.392 9.082 -18.623 1.00 45.56 73 GLU A C 1
ATOM 569 O O . GLU A 1 73 ? 8.760 8.192 -18.058 1.00 45.56 73 GLU A O 1
ATOM 574 N N . PHE A 1 74 ? 8.786 10.111 -19.217 1.00 47.03 74 PHE A N 1
ATOM 575 C CA . PHE A 1 74 ? 7.347 10.198 -19.432 1.00 47.03 74 PHE A CA 1
ATOM 576 C C . PHE A 1 74 ? 6.872 8.984 -20.249 1.00 47.03 74 PHE A C 1
ATOM 578 O O . PHE A 1 74 ? 7.224 8.836 -21.422 1.00 47.03 74 PHE A O 1
ATOM 585 N N . ARG A 1 75 ? 6.090 8.095 -19.624 1.00 51.38 75 ARG A N 1
ATOM 586 C CA . ARG A 1 75 ? 5.475 6.893 -20.220 1.00 51.38 75 ARG A CA 1
ATOM 587 C C . ARG A 1 75 ? 4.082 6.679 -19.589 1.00 51.38 75 ARG A C 1
ATOM 589 O O . ARG A 1 75 ? 3.860 7.167 -18.488 1.00 51.38 75 ARG A O 1
ATOM 596 N N . PRO A 1 76 ? 3.153 6.000 -20.292 1.00 48.75 76 PRO A N 1
ATOM 597 C CA . PRO A 1 76 ? 1.745 6.387 -20.502 1.00 48.75 76 PRO A CA 1
ATOM 598 C C . PRO A 1 76 ? 0.948 6.773 -19.246 1.00 48.75 76 PRO A C 1
ATOM 600 O O . PRO A 1 76 ? 1.176 6.207 -18.182 1.00 48.75 76 PRO A O 1
ATOM 603 N N . ASP A 1 77 ? -0.049 7.656 -19.426 1.00 60.97 77 ASP A N 1
ATOM 604 C CA . ASP A 1 77 ? -1.018 8.096 -18.407 1.00 60.97 77 ASP A CA 1
ATOM 605 C C . ASP A 1 77 ? -1.771 6.904 -17.787 1.00 60.97 77 ASP A C 1
ATOM 607 O O . ASP A 1 77 ? -2.863 6.525 -18.219 1.00 60.97 77 ASP A O 1
ATOM 611 N N . ILE A 1 78 ? -1.183 6.294 -16.760 1.00 72.94 78 ILE A N 1
ATOM 612 C CA . ILE A 1 78 ? -1.897 5.423 -15.834 1.00 72.94 78 ILE A CA 1
ATOM 613 C C . ILE A 1 78 ? -2.382 6.260 -14.646 1.00 72.94 78 ILE A C 1
ATOM 615 O O . ILE A 1 78 ? -1.654 7.140 -14.181 1.00 72.94 78 ILE A O 1
ATOM 619 N N . PRO A 1 79 ? -3.586 5.999 -14.110 1.00 80.81 79 PRO A N 1
ATOM 620 C CA . PRO A 1 79 ? -3.998 6.606 -12.854 1.00 80.81 79 PRO A CA 1
ATOM 621 C C . PRO A 1 79 ? -3.018 6.224 -11.736 1.00 80.81 79 PRO A C 1
ATOM 623 O O . PRO A 1 79 ? -2.886 5.050 -11.388 1.00 80.81 79 PRO A O 1
ATOM 626 N N . LEU A 1 80 ? -2.327 7.222 -11.180 1.00 76.69 80 LEU A N 1
ATOM 627 C CA . LEU A 1 80 ? -1.458 7.071 -10.004 1.00 76.69 80 LEU A CA 1
ATOM 628 C C . LEU A 1 80 ? -2.222 7.259 -8.691 1.00 76.69 80 LEU A C 1
ATOM 630 O O . LEU A 1 80 ? -1.638 7.177 -7.617 1.00 76.69 80 LEU A O 1
ATOM 634 N N . GLU A 1 81 ? -3.522 7.508 -8.777 1.00 84.56 81 GLU A N 1
ATOM 635 C CA . GLU A 1 81 ? -4.419 7.670 -7.646 1.00 84.56 81 GLU A CA 1
ATOM 636 C C . GLU A 1 81 ? -5.735 6.957 -7.964 1.00 84.56 81 GLU A C 1
ATOM 638 O O . GLU A 1 81 ? -6.171 6.873 -9.116 1.00 84.56 81 GLU A O 1
ATOM 643 N N . THR A 1 82 ? -6.361 6.416 -6.926 1.00 85.94 82 THR A N 1
ATOM 644 C CA . THR A 1 82 ? -7.704 5.825 -6.961 1.00 85.94 82 THR A CA 1
ATOM 645 C C . THR A 1 82 ? -8.434 6.240 -5.688 1.00 85.94 82 THR A C 1
ATOM 647 O O . THR A 1 82 ? -7.848 6.863 -4.808 1.00 85.94 82 THR A O 1
ATOM 650 N N . CYS A 1 83 ? -9.696 5.852 -5.525 1.00 87.31 83 CYS A N 1
ATOM 651 C CA . CYS A 1 83 ? -10.384 6.122 -4.262 1.00 87.31 83 CYS A CA 1
ATOM 652 C C . CYS A 1 83 ? -9.762 5.434 -3.046 1.00 87.31 83 CYS A C 1
ATOM 654 O O . CYS A 1 83 ? -9.885 5.946 -1.939 1.00 87.31 83 CYS A O 1
ATOM 656 N N . PHE A 1 84 ? -9.092 4.296 -3.244 1.00 90.25 84 PHE A N 1
ATOM 657 C CA . PHE A 1 84 ? -8.365 3.633 -2.168 1.00 90.25 84 PHE A CA 1
ATOM 658 C C . PHE A 1 84 ? -6.951 4.208 -2.005 1.00 90.25 84 PHE A C 1
ATOM 660 O O . PHE A 1 84 ? -6.537 4.542 -0.899 1.00 90.25 84 PHE A O 1
ATOM 667 N N . TRP A 1 85 ? -6.224 4.364 -3.115 1.00 89.00 85 TRP A N 1
ATOM 668 C CA . TRP A 1 85 ? -4.890 4.973 -3.173 1.00 89.00 85 TRP A CA 1
ATOM 669 C C . TRP A 1 85 ? -5.008 6.488 -3.368 1.00 89.00 85 TRP A C 1
ATOM 671 O O . TRP A 1 85 ? -4.898 6.985 -4.487 1.00 89.00 85 TRP A O 1
ATOM 681 N N . VAL A 1 86 ? -5.286 7.196 -2.275 1.00 82.81 86 VAL A N 1
ATOM 682 C CA . VAL A 1 86 ? -5.741 8.595 -2.264 1.00 82.81 86 VAL A CA 1
ATOM 683 C C . VAL A 1 86 ? -4.690 9.626 -2.677 1.00 82.81 86 VAL A C 1
ATOM 685 O O . VAL A 1 86 ? -5.055 10.744 -3.019 1.00 82.81 86 VAL A O 1
ATOM 688 N N . SER A 1 87 ? -3.396 9.304 -2.589 1.00 78.25 87 SER A N 1
ATOM 689 C CA . SER A 1 87 ? -2.332 10.209 -3.033 1.00 78.25 87 SER A CA 1
ATOM 690 C C . SER A 1 87 ? -1.040 9.457 -3.306 1.00 78.25 87 SER A C 1
ATOM 692 O O . SER A 1 87 ? -0.677 8.575 -2.527 1.00 78.25 87 SER A O 1
ATOM 694 N N . THR A 1 88 ? -0.311 9.832 -4.357 1.00 73.94 88 THR A N 1
ATOM 695 C CA . THR A 1 88 ? 1.028 9.286 -4.630 1.00 73.94 88 THR A CA 1
ATOM 696 C C . THR A 1 88 ? 2.108 10.339 -4.417 1.00 73.94 88 THR A C 1
ATOM 698 O O . THR A 1 88 ? 2.169 11.349 -5.115 1.00 73.94 88 THR A O 1
ATOM 701 N N . ILE A 1 89 ? 3.006 10.078 -3.464 1.00 72.69 89 ILE A N 1
ATOM 702 C CA . ILE A 1 89 ? 4.167 10.935 -3.193 1.00 72.69 89 ILE A CA 1
ATOM 703 C C . ILE A 1 89 ? 5.337 10.469 -4.071 1.00 72.69 89 ILE A C 1
ATOM 705 O O . ILE A 1 89 ? 5.680 9.290 -4.068 1.00 72.69 89 ILE A O 1
ATOM 709 N N . GLY A 1 90 ? 5.965 11.382 -4.810 1.00 66.94 90 GLY A N 1
ATOM 710 C CA . GLY A 1 90 ? 7.094 11.088 -5.701 1.00 66.94 90 GLY A CA 1
ATOM 711 C C . GLY A 1 90 ? 8.005 12.300 -5.894 1.00 66.94 90 GLY A C 1
ATOM 712 O O . GLY A 1 90 ? 8.045 13.186 -5.042 1.00 66.94 90 GLY A O 1
ATOM 713 N N . SER A 1 91 ? 8.708 12.374 -7.025 1.00 55.75 91 SER A N 1
ATOM 714 C CA . SER A 1 91 ? 9.706 13.419 -7.327 1.00 55.75 91 SER A CA 1
ATOM 715 C C . SER A 1 91 ? 9.151 14.838 -7.530 1.00 55.75 91 SER A C 1
ATOM 717 O O . SER A 1 91 ? 9.925 15.787 -7.658 1.00 55.75 91 SER A O 1
ATOM 719 N N . SER A 1 92 ? 7.826 15.015 -7.529 1.00 54.56 92 SER A N 1
ATOM 720 C CA . SER A 1 92 ? 7.191 16.333 -7.634 1.00 54.56 92 SER A CA 1
ATOM 721 C C . SER A 1 92 ? 7.615 17.251 -6.485 1.00 54.56 92 SER A C 1
ATOM 723 O O . SER A 1 92 ? 7.424 16.934 -5.310 1.00 54.56 92 SER A O 1
ATOM 725 N N . SER A 1 93 ? 8.115 18.441 -6.827 1.00 47.47 93 SER A N 1
ATOM 726 C CA . SER A 1 93 ? 8.554 19.466 -5.872 1.00 47.47 93 SER A CA 1
ATOM 727 C C . SER A 1 93 ? 7.445 19.954 -4.928 1.00 47.47 93 SER A C 1
ATOM 729 O O . SER A 1 93 ? 7.750 20.438 -3.841 1.00 47.47 93 SER A O 1
ATOM 731 N N . TYR A 1 94 ? 6.170 19.780 -5.294 1.00 44.91 94 TYR A N 1
ATOM 732 C CA . TYR A 1 94 ? 5.009 20.179 -4.486 1.00 44.91 94 TYR A CA 1
ATOM 733 C C . TYR A 1 94 ? 4.597 19.151 -3.421 1.00 44.91 94 TYR A C 1
ATOM 735 O O . TYR A 1 94 ? 3.917 19.512 -2.462 1.00 44.91 94 TYR A O 1
ATOM 743 N N . HIS A 1 95 ? 5.027 17.892 -3.555 1.00 49.28 95 HIS A N 1
ATOM 744 C CA . HIS A 1 95 ? 4.734 16.800 -2.612 1.00 49.28 95 HIS A CA 1
ATOM 745 C C . HIS A 1 95 ? 5.994 16.301 -1.891 1.00 49.28 95 HIS A C 1
ATOM 747 O O . HIS A 1 95 ? 5.968 15.291 -1.186 1.00 49.28 95 HIS A O 1
ATOM 753 N N . ASN A 1 96 ? 7.106 17.025 -2.051 1.00 49.97 96 ASN A N 1
ATOM 754 C CA . ASN A 1 96 ? 8.443 16.629 -1.630 1.00 49.97 96 ASN A CA 1
ATOM 755 C C . ASN A 1 96 ? 8.697 16.827 -0.121 1.00 49.97 96 ASN A C 1
ATOM 757 O O . ASN A 1 96 ? 9.667 17.448 0.309 1.00 49.97 96 ASN A O 1
ATOM 761 N N . ALA A 1 97 ? 7.807 16.299 0.709 1.00 51.38 97 ALA A N 1
ATOM 762 C CA . ALA A 1 97 ? 7.922 16.387 2.157 1.00 51.38 97 ALA A CA 1
ATOM 763 C C . ALA A 1 97 ? 8.973 15.437 2.761 1.00 51.38 97 ALA A C 1
ATOM 765 O O . ALA A 1 97 ? 9.325 15.570 3.931 1.00 51.38 97 ALA A O 1
ATOM 766 N N . PHE A 1 98 ? 9.463 14.472 1.974 1.00 53.44 98 PHE A N 1
ATOM 767 C CA . PHE A 1 98 ? 10.362 13.411 2.435 1.00 53.44 98 PHE A CA 1
ATOM 768 C C . PHE A 1 98 ? 11.689 13.318 1.675 1.00 53.44 98 PHE A C 1
ATOM 770 O O . PHE A 1 98 ? 12.487 12.451 2.019 1.00 53.44 98 PHE A O 1
ATOM 777 N N . PHE A 1 99 ? 11.921 14.145 0.644 1.00 51.50 99 PHE A N 1
ATOM 778 C CA . PHE A 1 99 ? 12.968 13.894 -0.360 1.00 51.50 99 PHE A CA 1
ATOM 779 C C . PHE A 1 99 ? 12.997 12.419 -0.774 1.00 51.50 99 PHE A C 1
ATOM 781 O O . PHE A 1 99 ? 14.019 11.748 -0.609 1.00 51.50 99 PHE A O 1
ATOM 788 N N . PRO A 1 100 ? 11.858 11.868 -1.261 1.00 55.94 100 PRO A N 1
ATOM 789 C CA . PRO A 1 100 ? 11.907 10.564 -1.885 1.00 55.94 100 PRO A CA 1
ATOM 790 C C . PRO A 1 100 ? 12.955 10.638 -2.990 1.00 55.94 100 PRO A C 1
ATOM 792 O O . PRO A 1 100 ? 13.043 11.631 -3.715 1.00 55.94 100 PRO A O 1
ATOM 795 N N . ASP A 1 101 ? 13.778 9.599 -3.075 1.00 58.69 101 ASP A N 1
ATOM 796 C CA . ASP A 1 101 ? 14.555 9.311 -4.272 1.00 58.69 101 ASP A CA 1
ATOM 797 C C . ASP A 1 101 ? 13.711 9.671 -5.511 1.00 58.69 101 ASP A C 1
ATOM 799 O O . ASP A 1 101 ? 12.521 9.358 -5.573 1.00 58.69 101 ASP A O 1
ATOM 803 N N . GLN A 1 102 ? 14.298 10.386 -6.471 1.00 63.09 102 GLN A N 1
ATOM 804 C CA . GLN A 1 102 ? 13.572 10.927 -7.624 1.00 63.09 102 GLN A CA 1
ATOM 805 C C . GLN A 1 102 ? 12.967 9.839 -8.519 1.00 63.09 102 GLN A C 1
ATOM 807 O O . GLN A 1 102 ? 12.134 10.124 -9.378 1.00 63.09 102 GLN A O 1
ATOM 812 N N . GLN A 1 103 ? 13.372 8.591 -8.296 1.00 65.88 103 GLN A N 1
ATOM 813 C CA . GLN A 1 103 ? 12.882 7.403 -8.978 1.00 65.88 103 GLN A CA 1
ATOM 814 C C . GLN A 1 103 ? 12.013 6.531 -8.056 1.00 65.88 103 GLN A C 1
ATOM 816 O O . GLN A 1 103 ? 11.794 5.352 -8.344 1.00 65.88 103 GLN A O 1
ATOM 821 N N . ALA A 1 104 ? 11.534 7.080 -6.937 1.00 74.62 104 ALA A N 1
ATOM 822 C CA . ALA A 1 104 ? 10.645 6.409 -6.003 1.00 74.62 104 ALA A CA 1
ATOM 823 C C . ALA A 1 104 ? 9.230 6.994 -6.028 1.00 74.62 104 ALA A C 1
ATOM 825 O O . ALA A 1 104 ? 9.027 8.208 -6.083 1.00 74.62 104 ALA A O 1
ATOM 826 N N . PHE A 1 105 ? 8.251 6.098 -5.933 1.00 79.50 105 PHE A N 1
ATOM 827 C CA . PHE A 1 105 ? 6.829 6.415 -5.926 1.00 79.50 105 PHE A CA 1
ATOM 828 C C . PHE A 1 105 ? 6.170 5.741 -4.732 1.00 79.50 105 PHE A C 1
ATOM 830 O O . PHE A 1 105 ? 6.327 4.534 -4.518 1.00 79.50 105 PHE A O 1
ATOM 837 N N . TYR A 1 106 ? 5.434 6.527 -3.949 1.00 85.12 106 TYR A N 1
ATOM 838 C CA . TYR A 1 106 ? 4.803 6.100 -2.709 1.00 85.12 106 TYR A CA 1
ATOM 839 C C . TYR A 1 106 ? 3.281 6.301 -2.758 1.00 85.12 106 TYR A C 1
ATOM 841 O O . TYR A 1 106 ? 2.786 7.294 -2.213 1.00 85.12 106 TYR A O 1
ATOM 849 N N . PRO A 1 107 ? 2.521 5.400 -3.407 1.00 88.81 107 PRO A N 1
ATOM 850 C CA . PRO A 1 107 ? 1.070 5.393 -3.281 1.00 88.81 107 PRO A CA 1
ATOM 851 C C . PRO A 1 107 ? 0.643 5.198 -1.822 1.00 88.81 107 PRO A C 1
ATOM 853 O O . PRO A 1 107 ? 0.981 4.201 -1.177 1.00 88.81 107 PRO A O 1
ATOM 856 N N . GLY A 1 108 ? -0.098 6.165 -1.295 1.00 89.94 108 GLY A N 1
ATOM 857 C CA . GLY A 1 108 ? -0.687 6.155 0.036 1.00 89.94 108 GLY A CA 1
ATOM 858 C C . GLY A 1 108 ? -2.161 5.782 -0.027 1.00 89.94 108 GLY A C 1
ATOM 859 O O . GLY A 1 108 ? -2.931 6.397 -0.762 1.00 89.94 108 GLY A O 1
ATOM 860 N N . ALA A 1 109 ? -2.554 4.787 0.760 1.00 91.62 109 ALA A N 1
ATOM 861 C CA . ALA A 1 109 ? -3.939 4.435 1.006 1.00 91.62 109 ALA A CA 1
ATOM 862 C C . ALA A 1 109 ? -4.384 4.967 2.366 1.00 91.62 109 ALA A C 1
ATOM 864 O O . ALA A 1 109 ? -3.678 4.805 3.366 1.00 91.62 109 ALA A O 1
ATOM 865 N N . VAL A 1 110 ? -5.565 5.584 2.383 1.00 90.19 110 VAL A N 1
ATOM 866 C CA . VAL A 1 110 ? -6.208 6.099 3.591 1.00 90.19 110 VAL A CA 1
ATOM 867 C C . VAL A 1 110 ? -7.659 5.650 3.589 1.00 90.19 110 VAL A C 1
ATOM 869 O O . VAL A 1 110 ? -8.400 5.959 2.658 1.00 90.19 110 VAL A O 1
ATOM 872 N N . PHE A 1 111 ? -8.047 4.888 4.604 1.00 91.94 111 PHE A N 1
ATOM 873 C CA . PHE A 1 111 ? -9.356 4.243 4.671 1.00 91.94 111 PHE A CA 1
ATOM 874 C C . PHE A 1 111 ? -9.736 3.951 6.121 1.00 91.94 111 PHE A C 1
ATOM 876 O O . PHE A 1 111 ? -8.870 3.833 6.987 1.00 91.94 111 PHE A O 1
ATOM 883 N N . SER A 1 112 ? -11.028 3.798 6.381 1.00 91.94 112 SER A N 1
ATOM 884 C CA . SER A 1 112 ? -11.531 3.257 7.641 1.00 91.94 112 SER A CA 1
ATOM 885 C C . SER A 1 112 ? -12.108 1.863 7.450 1.00 91.94 112 SER A C 1
ATOM 887 O O . SER A 1 112 ? -12.494 1.490 6.343 1.00 91.94 112 SER A O 1
ATOM 889 N N . LEU A 1 113 ? -12.161 1.096 8.537 1.00 92.38 113 LEU A N 1
ATOM 890 C CA . LEU A 1 113 ? -12.790 -0.223 8.552 1.00 92.38 113 LEU A CA 1
ATOM 891 C C . LEU A 1 113 ? -13.801 -0.320 9.693 1.00 92.38 113 LEU A C 1
ATOM 893 O O . LEU A 1 113 ? -13.538 0.108 10.815 1.00 92.38 113 LEU A O 1
ATOM 897 N N . GLU A 1 114 ? -14.958 -0.909 9.401 1.00 91.00 114 GLU A N 1
ATOM 898 C CA . GLU A 1 114 ? -15.875 -1.387 10.436 1.00 91.00 114 GLU A CA 1
ATOM 899 C C . GLU A 1 114 ? -15.247 -2.590 11.161 1.00 91.00 114 GLU A C 1
ATOM 901 O O . GLU A 1 114 ? -14.409 -3.306 10.601 1.00 91.00 114 GLU A O 1
ATOM 906 N N . GLU A 1 115 ? -15.658 -2.832 12.406 1.00 89.62 115 GLU A N 1
ATOM 907 C CA . GLU A 1 115 ? -15.217 -4.009 13.161 1.00 89.62 115 GLU A CA 1
ATOM 908 C C . GLU A 1 115 ? -15.500 -5.299 12.366 1.00 89.62 115 GLU A C 1
ATOM 910 O O . GLU A 1 115 ? -16.488 -5.395 11.639 1.00 89.62 115 GLU A O 1
ATOM 915 N N . GLY A 1 116 ? -14.575 -6.262 12.424 1.00 92.12 116 GLY A N 1
ATOM 916 C CA . GLY A 1 116 ? -14.661 -7.516 11.665 1.00 92.12 116 GLY A CA 1
ATOM 917 C C . GLY A 1 116 ? -14.379 -7.404 10.157 1.00 92.12 116 GLY A C 1
ATOM 918 O O . GLY A 1 116 ? -14.305 -8.432 9.482 1.00 92.12 116 GLY A O 1
ATOM 919 N N . SER A 1 117 ? -14.179 -6.195 9.619 1.00 96.25 117 SER A N 1
ATOM 920 C CA . SER A 1 117 ? -13.853 -5.984 8.201 1.00 96.25 117 SER A CA 1
ATOM 921 C C . SER A 1 117 ? -12.345 -6.027 7.933 1.00 96.25 117 SER A C 1
ATOM 923 O O . SER A 1 117 ? -11.525 -5.753 8.809 1.00 96.25 117 SER A O 1
ATOM 925 N N . TYR A 1 118 ? -11.958 -6.326 6.692 1.00 97.62 118 TYR A N 1
ATOM 926 C CA . TYR A 1 118 ? -10.562 -6.278 6.244 1.00 97.62 118 TYR A CA 1
ATOM 927 C C . TYR A 1 118 ? -10.451 -5.806 4.792 1.00 97.62 118 TYR A C 1
ATOM 929 O O . TYR A 1 118 ? -11.418 -5.866 4.033 1.00 97.62 118 TYR A O 1
ATOM 937 N N . VAL A 1 119 ? -9.257 -5.374 4.376 1.00 98.06 119 VAL A N 1
ATOM 938 C CA . VAL A 1 119 ? -8.987 -5.061 2.964 1.00 98.06 119 VAL A CA 1
ATOM 939 C C . VAL A 1 119 ? -8.275 -6.225 2.300 1.00 98.06 119 VAL A C 1
ATOM 941 O O . VAL A 1 119 ? -7.259 -6.716 2.784 1.00 98.06 119 VAL A O 1
ATOM 944 N N . LYS A 1 120 ? -8.776 -6.650 1.150 1.00 98.44 120 LYS A N 1
ATOM 945 C CA . LYS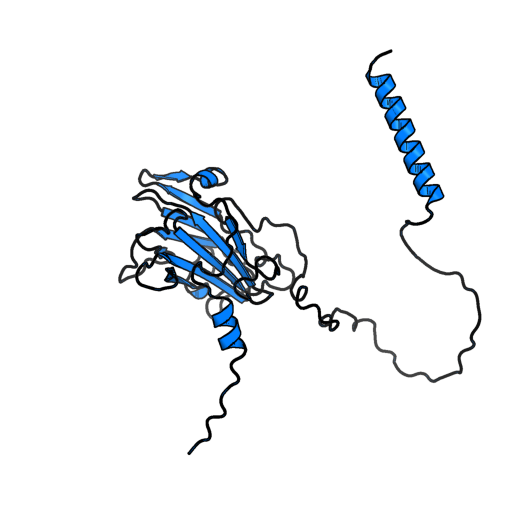 A 1 120 ? -8.088 -7.544 0.229 1.00 98.44 120 LYS A CA 1
ATOM 946 C C . LYS A 1 120 ? -7.456 -6.715 -0.879 1.00 98.44 120 LYS A C 1
ATOM 948 O O . LYS A 1 120 ? -8.150 -5.945 -1.538 1.00 98.44 120 LYS A O 1
ATOM 953 N N . ILE A 1 121 ? -6.160 -6.902 -1.096 1.00 98.44 121 ILE A N 1
ATOM 954 C CA . ILE A 1 121 ? -5.401 -6.217 -2.141 1.00 98.44 121 ILE A CA 1
ATOM 955 C C . ILE A 1 121 ? -4.953 -7.236 -3.173 1.00 98.44 121 ILE A C 1
ATOM 957 O O . ILE A 1 121 ? -4.243 -8.175 -2.825 1.00 98.44 121 ILE A O 1
ATOM 961 N N . LYS A 1 122 ? -5.335 -7.049 -4.434 1.00 98.50 122 LYS A N 1
ATOM 962 C CA . LYS A 1 122 ? -4.853 -7.860 -5.556 1.00 98.50 122 LYS A CA 1
ATOM 963 C C . LYS A 1 122 ? -3.972 -7.020 -6.458 1.00 98.50 122 LYS A C 1
ATOM 965 O O . LYS A 1 122 ? -4.375 -5.944 -6.885 1.00 98.50 122 LYS A O 1
ATOM 970 N N . GLY A 1 123 ? -2.791 -7.518 -6.779 1.00 97.81 123 GLY A N 1
ATOM 971 C CA . GLY A 1 123 ? -1.872 -6.806 -7.654 1.00 97.81 123 GLY A CA 1
ATOM 972 C C . GLY A 1 123 ? -0.956 -7.738 -8.421 1.00 97.81 123 GLY A C 1
ATOM 973 O O . GLY A 1 123 ? -1.024 -8.963 -8.309 1.00 97.81 123 GLY A O 1
ATOM 974 N N . GLU A 1 124 ? -0.070 -7.127 -9.192 1.00 98.12 124 GLU A N 1
ATOM 975 C CA . GLU A 1 124 ? 1.028 -7.803 -9.864 1.00 98.12 124 GLU A CA 1
ATOM 976 C C . GLU A 1 124 ? 2.349 -7.262 -9.332 1.00 98.12 124 GLU A C 1
ATOM 978 O O . GLU A 1 124 ? 2.473 -6.082 -9.007 1.00 98.12 124 GLU A O 1
ATOM 983 N N . PHE A 1 125 ? 3.348 -8.132 -9.191 1.00 97.94 125 PHE A N 1
ATOM 984 C CA . PHE A 1 125 ? 4.706 -7.694 -8.894 1.00 97.94 125 PHE A CA 1
ATOM 985 C C . PHE A 1 125 ? 5.168 -6.744 -10.020 1.00 97.94 125 PHE A C 1
ATOM 987 O O . PHE A 1 125 ? 5.024 -7.105 -11.185 1.00 97.94 125 PHE A O 1
ATOM 994 N N . PRO A 1 126 ? 5.758 -5.575 -9.724 1.00 95.25 126 PRO A N 1
ATOM 995 C CA . PRO A 1 126 ? 6.203 -4.624 -10.735 1.00 95.25 126 PRO A CA 1
ATOM 996 C C . PRO A 1 126 ? 7.546 -5.026 -11.341 1.00 95.25 126 PRO A C 1
ATOM 998 O O . PRO A 1 126 ? 8.387 -5.661 -10.696 1.00 95.25 126 PRO A O 1
ATOM 1001 N N . HIS A 1 127 ? 7.800 -4.638 -12.585 1.00 91.75 127 HIS A N 1
ATOM 1002 C CA . HIS A 1 127 ? 9.149 -4.588 -13.151 1.00 91.75 127 HIS A CA 1
ATOM 1003 C C . HIS A 1 127 ? 9.905 -3.417 -12.519 1.00 91.75 127 HIS A C 1
ATOM 1005 O O . HIS A 1 127 ? 9.952 -2.331 -13.080 1.00 91.75 127 HIS A O 1
ATOM 1011 N N . ALA A 1 128 ? 10.430 -3.618 -11.311 1.00 89.62 128 ALA A N 1
ATOM 1012 C CA . ALA A 1 128 ? 11.089 -2.575 -10.535 1.00 89.62 128 ALA A CA 1
ATOM 1013 C C . ALA A 1 128 ? 12.269 -3.126 -9.727 1.00 89.62 128 ALA A C 1
ATOM 1015 O O . ALA A 1 128 ? 12.511 -4.340 -9.682 1.00 89.62 128 ALA A O 1
ATOM 1016 N N . ARG A 1 129 ? 13.048 -2.242 -9.101 1.00 90.62 129 ARG A N 1
ATOM 1017 C CA . ARG A 1 129 ? 14.148 -2.643 -8.215 1.00 90.62 129 ARG A CA 1
ATOM 1018 C C . ARG A 1 129 ? 13.628 -3.281 -6.933 1.00 90.62 129 ARG A C 1
ATOM 1020 O O . ARG A 1 129 ? 14.168 -4.304 -6.523 1.00 90.62 129 ARG A O 1
ATOM 1027 N N . THR A 1 130 ? 12.620 -2.677 -6.311 1.00 91.19 130 THR A N 1
ATOM 1028 C CA . THR A 1 130 ? 11.990 -3.209 -5.097 1.00 91.19 130 THR A CA 1
ATOM 1029 C C . THR A 1 130 ? 10.599 -2.615 -4.884 1.00 91.19 130 THR A C 1
ATOM 1031 O O . THR A 1 130 ? 10.314 -1.504 -5.349 1.00 91.19 130 THR A O 1
ATOM 1034 N N . MET A 1 131 ? 9.746 -3.356 -4.173 1.00 94.69 131 MET A N 1
ATOM 1035 C CA . MET A 1 131 ? 8.475 -2.865 -3.649 1.00 94.69 131 MET A CA 1
ATOM 1036 C C . MET A 1 131 ? 8.248 -3.271 -2.184 1.00 94.69 131 MET A C 1
ATOM 103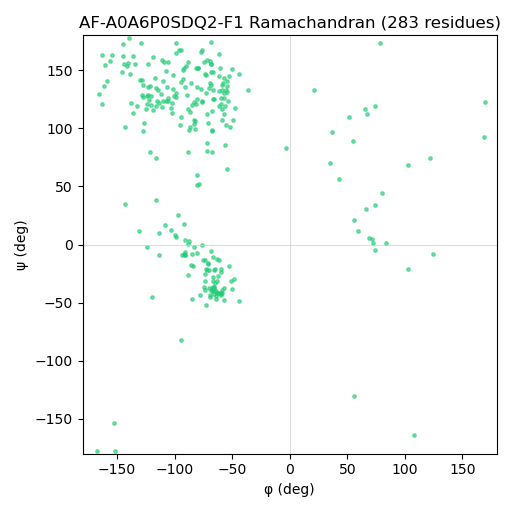8 O O . MET A 1 131 ? 8.770 -4.279 -1.709 1.00 94.69 131 MET A O 1
ATOM 1042 N N . SER A 1 132 ? 7.436 -2.506 -1.455 1.00 96.31 132 SER A N 1
ATOM 1043 C CA . SER A 1 132 ? 6.987 -2.891 -0.108 1.00 96.31 132 SER A CA 1
ATOM 1044 C C . SER A 1 132 ? 5.654 -2.251 0.264 1.00 96.31 132 SER A C 1
ATOM 1046 O O . SER A 1 132 ? 5.260 -1.254 -0.336 1.00 96.31 132 SER A O 1
ATOM 1048 N N . PHE A 1 133 ? 4.995 -2.797 1.284 1.00 97.12 133 PHE A N 1
ATOM 1049 C CA . PHE A 1 133 ? 3.810 -2.214 1.915 1.00 97.12 133 PHE A CA 1
ATOM 1050 C C . PHE A 1 133 ? 4.104 -1.962 3.385 1.00 97.12 133 PHE A C 1
ATOM 1052 O O . PHE A 1 133 ? 4.534 -2.878 4.082 1.00 97.12 133 PHE A O 1
ATOM 1059 N N . SER A 1 134 ? 3.875 -0.743 3.863 1.00 94.38 134 SER A N 1
ATOM 1060 C CA . SER A 1 134 ? 4.079 -0.375 5.266 1.00 94.38 134 SER A CA 1
ATOM 1061 C C . SER A 1 134 ? 2.797 0.172 5.865 1.00 94.38 134 SER A C 1
ATOM 1063 O O . SER A 1 134 ? 2.220 1.109 5.311 1.00 94.38 134 SER A O 1
ATOM 1065 N N . ALA A 1 135 ? 2.401 -0.368 7.013 1.00 93.69 135 ALA A N 1
ATOM 1066 C CA . ALA A 1 135 ? 1.329 0.185 7.824 1.00 93.69 135 ALA A CA 1
ATOM 1067 C C . ALA A 1 135 ? 1.885 1.171 8.857 1.00 93.69 135 ALA A C 1
ATOM 1069 O O . ALA A 1 135 ? 2.886 0.905 9.534 1.00 93.69 135 ALA A O 1
ATOM 1070 N N . TYR A 1 136 ? 1.205 2.303 8.987 1.00 89.69 136 TYR A N 1
ATOM 1071 C CA . TYR A 1 136 ? 1.458 3.292 10.024 1.00 89.69 136 TYR A CA 1
ATOM 1072 C C . TYR A 1 136 ? 0.347 3.226 11.059 1.00 89.69 136 TYR A C 1
ATOM 1074 O O . TYR A 1 136 ? -0.829 3.185 10.697 1.00 89.69 136 TYR A O 1
ATOM 1082 N N . ARG A 1 137 ? 0.720 3.269 12.341 1.00 84.62 137 ARG A N 1
ATOM 1083 C CA . ARG A 1 137 ? -0.235 3.380 13.446 1.00 84.62 137 ARG A CA 1
ATOM 1084 C C . ARG A 1 137 ? -0.188 4.750 14.069 1.00 84.62 137 ARG A C 1
ATOM 1086 O O . ARG A 1 137 ? 0.872 5.374 14.177 1.00 84.62 137 ARG A O 1
ATOM 1093 N N . TYR A 1 138 ? -1.338 5.160 14.571 1.00 83.19 138 TYR A N 1
ATOM 1094 C CA . TYR A 1 138 ? -1.394 6.239 15.528 1.00 83.19 138 TYR A CA 1
ATOM 1095 C C . TYR A 1 138 ? -0.726 5.790 16.833 1.00 83.19 138 TYR A C 1
ATOM 1097 O O . TYR A 1 138 ? -1.083 4.760 17.402 1.00 83.19 138 TYR A O 1
ATOM 1105 N N . ASP A 1 139 ? 0.263 6.549 17.299 1.00 82.06 139 ASP A N 1
ATOM 1106 C CA . ASP A 1 139 ? 0.905 6.307 18.591 1.00 82.06 139 ASP A CA 1
ATOM 1107 C C . ASP A 1 139 ? 0.898 7.601 19.414 1.00 82.06 139 ASP A C 1
ATOM 1109 O O . ASP A 1 139 ? 1.762 8.460 19.231 1.00 82.06 139 ASP A O 1
ATOM 1113 N N . PRO A 1 140 ? -0.056 7.783 20.344 1.00 81.62 140 PRO A N 1
ATOM 1114 C CA . PRO A 1 140 ? -0.155 9.017 21.112 1.00 81.62 140 PRO A CA 1
ATOM 1115 C C . PRO A 1 140 ? 1.027 9.233 22.069 1.00 81.62 140 PRO A C 1
ATOM 1117 O O . PRO A 1 140 ? 1.161 10.335 22.609 1.00 81.62 140 PRO A O 1
ATOM 1120 N N . THR A 1 141 ? 1.880 8.225 22.282 1.00 83.69 141 THR A N 1
ATOM 1121 C CA . THR A 1 141 ? 2.983 8.267 23.253 1.00 83.69 141 THR A CA 1
ATOM 1122 C C . THR A 1 141 ? 4.262 8.898 22.705 1.00 83.69 141 THR A C 1
ATOM 1124 O O . THR A 1 141 ? 5.094 9.340 23.492 1.00 83.69 141 THR A O 1
ATOM 1127 N N . ILE A 1 142 ? 4.399 9.013 21.381 1.00 78.75 142 ILE A N 1
ATOM 1128 C CA . ILE A 1 142 ? 5.559 9.637 20.723 1.00 78.75 142 ILE A CA 1
ATOM 1129 C C . ILE A 1 142 ? 5.206 11.018 20.157 1.00 78.75 142 ILE A C 1
ATOM 1131 O O . ILE A 1 142 ? 4.038 11.317 19.891 1.00 78.75 142 ILE A O 1
ATOM 1135 N N . ASP A 1 143 ? 6.202 11.880 19.961 1.00 72.94 143 ASP A N 1
ATOM 1136 C CA . ASP A 1 143 ? 5.976 13.276 19.548 1.00 72.94 143 ASP A CA 1
ATOM 1137 C C . ASP A 1 143 ? 5.385 13.394 18.141 1.00 72.94 143 ASP A C 1
ATOM 1139 O O . ASP A 1 143 ? 4.495 14.209 17.906 1.00 72.94 143 ASP A O 1
ATOM 1143 N N . THR A 1 144 ? 5.807 12.528 17.216 1.00 69.69 144 THR A N 1
ATOM 1144 C CA . THR A 1 144 ? 5.296 12.508 15.836 1.00 69.69 144 THR A CA 1
ATOM 1145 C C . THR A 1 144 ? 3.862 12.003 15.733 1.00 69.69 144 THR A C 1
ATOM 1147 O O . THR A 1 144 ? 3.234 12.202 14.696 1.00 69.69 144 THR A O 1
ATOM 1150 N N . LYS A 1 145 ? 3.359 11.335 16.779 1.00 75.12 145 LYS A N 1
ATOM 1151 C CA . LYS A 1 145 ? 2.083 10.610 16.808 1.00 75.12 145 LYS A CA 1
ATOM 1152 C C . LYS A 1 145 ? 1.948 9.479 15.776 1.00 75.12 145 LYS A C 1
ATOM 1154 O O . LYS A 1 145 ? 0.852 8.959 15.585 1.00 75.12 145 LYS A O 1
ATOM 1159 N N . VAL A 1 146 ? 3.050 9.089 15.127 1.00 77.31 146 VAL A N 1
ATOM 1160 C CA . VAL A 1 146 ? 3.093 8.119 14.020 1.00 77.31 146 VAL A CA 1
ATOM 1161 C C . VAL A 1 146 ? 4.107 7.024 14.341 1.00 77.31 146 VAL A C 1
ATOM 1163 O O . VAL A 1 146 ? 5.317 7.248 14.253 1.00 77.31 146 VAL A O 1
ATOM 1166 N N . GLY A 1 147 ? 3.617 5.847 14.722 1.00 73.56 147 GLY A N 1
ATOM 1167 C CA . GLY A 1 147 ? 4.424 4.643 14.895 1.00 73.56 147 GLY A CA 1
ATOM 1168 C C . GLY A 1 147 ? 4.473 3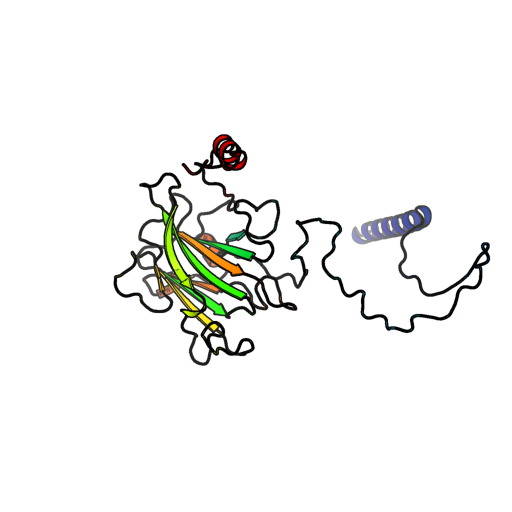.815 13.609 1.00 73.56 147 GLY A C 1
ATOM 1169 O O . GLY A 1 147 ? 3.532 3.822 12.816 1.00 73.56 147 GLY A O 1
ATOM 1170 N N . SER A 1 148 ? 5.557 3.065 13.409 1.00 70.19 148 SER A N 1
ATOM 1171 C CA . SER A 1 148 ? 5.573 1.978 12.423 1.00 70.19 148 SER A CA 1
ATOM 1172 C C . SER A 1 148 ? 4.907 0.749 13.041 1.00 70.19 148 SER A C 1
ATOM 1174 O O . SER A 1 148 ? 5.179 0.454 14.207 1.00 70.19 148 SER A O 1
ATOM 1176 N N . VAL A 1 149 ? 4.038 0.062 12.294 1.00 73.06 149 VAL A N 1
ATOM 1177 C CA . VAL A 1 149 ? 3.463 -1.226 12.725 1.00 73.06 149 VAL A CA 1
ATOM 1178 C C . VAL A 1 149 ? 4.308 -2.339 12.140 1.00 73.06 149 VAL A C 1
ATOM 1180 O O . VAL A 1 149 ? 5.262 -2.798 12.755 1.00 73.06 149 VAL A O 1
ATOM 1183 N N . GLN A 1 150 ? 4.025 -2.655 10.885 1.00 90.69 150 GLN A N 1
ATOM 1184 C CA . GLN A 1 150 ? 4.559 -3.788 10.173 1.00 90.69 150 GLN A CA 1
ATOM 1185 C C . GLN A 1 150 ? 4.840 -3.361 8.735 1.00 90.69 150 GLN A C 1
ATOM 1187 O O . GLN A 1 150 ? 4.218 -2.444 8.180 1.00 90.69 150 GLN A O 1
ATOM 1192 N N . GLN A 1 151 ? 5.788 -4.053 8.121 1.00 93.62 151 GLN A N 1
ATOM 1193 C CA . GLN A 1 151 ? 6.078 -3.945 6.708 1.00 93.62 151 GLN A CA 1
ATOM 1194 C C . GLN A 1 151 ? 6.084 -5.338 6.085 1.00 93.62 151 GLN A C 1
ATOM 1196 O O . GLN A 1 151 ? 6.599 -6.284 6.676 1.00 93.62 151 GLN A O 1
ATOM 1201 N N . ILE A 1 152 ? 5.557 -5.439 4.868 1.00 97.00 152 ILE A N 1
ATOM 1202 C CA . ILE A 1 152 ? 5.739 -6.601 4.000 1.00 97.00 152 ILE A CA 1
ATOM 1203 C C . ILE A 1 152 ? 6.682 -6.187 2.872 1.00 97.00 152 ILE A C 1
ATOM 1205 O O . ILE A 1 152 ? 6.425 -5.209 2.162 1.00 97.00 152 ILE A O 1
ATOM 1209 N N . LEU A 1 153 ? 7.784 -6.919 2.719 1.00 97.31 153 LEU A N 1
ATOM 1210 C CA . LEU A 1 153 ? 8.759 -6.711 1.651 1.00 97.31 153 LEU A CA 1
ATOM 1211 C C . LEU A 1 153 ? 8.429 -7.598 0.452 1.00 97.31 153 LEU A C 1
ATOM 1213 O O . LEU A 1 153 ? 7.918 -8.704 0.609 1.00 97.31 153 LEU A O 1
ATOM 1217 N N . ASP A 1 154 ? 8.773 -7.131 -0.744 1.00 97.62 154 ASP A N 1
ATOM 1218 C CA . ASP A 1 154 ? 8.580 -7.850 -2.005 1.00 97.62 154 ASP A CA 1
ATOM 1219 C C . ASP A 1 154 ? 8.970 -9.334 -1.974 1.00 97.62 154 ASP A C 1
ATOM 1221 O O . ASP A 1 154 ? 8.182 -10.184 -2.387 1.00 97.62 154 ASP A O 1
ATOM 1225 N N . ARG A 1 155 ? 10.154 -9.657 -1.458 1.00 97.31 155 ARG A N 1
ATOM 1226 C CA . ARG A 1 155 ? 10.717 -11.009 -1.358 1.00 97.31 155 ARG A CA 1
ATOM 1227 C C . ARG A 1 155 ? 9.945 -11.928 -0.409 1.00 97.31 155 ARG A C 1
ATOM 1229 O O . ARG A 1 155 ? 10.051 -13.143 -0.546 1.00 97.31 155 ARG A O 1
ATOM 1236 N N . ASP A 1 156 ? 9.189 -11.355 0.526 1.00 97.31 156 ASP A N 1
ATOM 1237 C CA . ASP A 1 156 ? 8.449 -12.084 1.561 1.00 97.31 156 ASP A CA 1
ATOM 1238 C C . ASP A 1 156 ? 6.994 -12.361 1.132 1.00 97.31 156 ASP A C 1
ATOM 1240 O O . ASP A 1 156 ? 6.290 -13.141 1.772 1.00 97.31 156 ASP A O 1
ATOM 1244 N N . ILE A 1 157 ? 6.538 -11.768 0.020 1.00 98.50 157 ILE A N 1
ATOM 1245 C CA . ILE A 1 157 ? 5.192 -11.991 -0.518 1.00 98.50 157 ILE A CA 1
ATOM 1246 C C . ILE A 1 157 ? 5.121 -13.350 -1.209 1.00 98.50 157 ILE A C 1
ATOM 1248 O O . ILE A 1 157 ? 5.839 -13.641 -2.175 1.00 98.50 157 ILE A O 1
ATOM 1252 N N . VAL A 1 158 ? 4.179 -14.168 -0.756 1.00 98.44 158 VAL A N 1
ATOM 1253 C CA . VAL A 1 158 ? 3.823 -15.428 -1.400 1.00 98.44 158 VAL A CA 1
ATOM 1254 C C . VAL A 1 158 ? 2.985 -15.113 -2.649 1.00 98.44 158 VAL A C 1
ATOM 1256 O O . VAL A 1 158 ? 1.966 -14.431 -2.535 1.00 98.44 158 VAL A O 1
ATOM 1259 N N . PRO A 1 159 ? 3.389 -15.555 -3.855 1.00 98.50 159 PRO A N 1
ATOM 1260 C CA . PRO A 1 159 ? 2.626 -15.294 -5.072 1.00 98.50 159 PRO A CA 1
ATOM 1261 C C . PRO A 1 159 ? 1.308 -16.078 -5.082 1.00 98.50 159 PRO A C 1
ATOM 1263 O O . PRO A 1 159 ? 1.193 -17.131 -4.451 1.00 98.50 159 PRO A O 1
ATOM 1266 N N . ASP A 1 160 ? 0.344 -15.607 -5.871 1.00 98.69 160 ASP A N 1
ATOM 1267 C CA . ASP A 1 160 ? -0.898 -16.342 -6.112 1.00 98.69 160 ASP A CA 1
ATOM 1268 C C . ASP A 1 160 ? -0.633 -17.699 -6.788 1.00 98.69 160 ASP A C 1
ATOM 1270 O O . ASP A 1 160 ? 0.427 -17.956 -7.373 1.00 98.69 160 ASP A O 1
ATOM 1274 N N . LEU A 1 161 ? -1.634 -18.583 -6.755 1.00 97.44 161 LEU A N 1
ATOM 1275 C CA . LEU A 1 161 ? -1.556 -19.875 -7.430 1.00 97.44 161 LEU A CA 1
ATOM 1276 C C . LEU A 1 161 ? -1.218 -19.686 -8.921 1.00 97.44 161 LEU A C 1
ATOM 1278 O O . LEU A 1 161 ? -1.857 -18.904 -9.619 1.00 97.44 161 LEU A O 1
ATOM 1282 N N . TRP A 1 162 ? -0.224 -20.438 -9.405 1.00 97.25 162 TRP A N 1
ATOM 1283 C CA . TRP A 1 162 ? 0.326 -20.357 -10.771 1.00 97.25 162 TRP A CA 1
ATOM 1284 C C . TRP A 1 162 ? 1.106 -19.077 -11.116 1.00 97.25 162 TRP A C 1
ATOM 1286 O O . TRP A 1 162 ? 1.567 -18.945 -12.258 1.00 97.25 162 TRP A O 1
ATOM 1296 N N . SER A 1 163 ? 1.325 -18.192 -10.144 1.00 98.31 163 SER A N 1
ATOM 1297 C CA . SER A 1 163 ? 2.215 -17.034 -10.244 1.00 98.31 163 SER A CA 1
ATOM 1298 C C . SER A 1 163 ? 3.578 -17.314 -9.608 1.00 98.31 163 SER A C 1
ATOM 1300 O O . SER A 1 163 ? 3.774 -18.299 -8.893 1.00 98.31 163 SER A O 1
ATOM 1302 N N . LYS A 1 164 ? 4.566 -16.464 -9.902 1.00 98.25 164 LYS A N 1
ATOM 1303 C CA . LYS A 1 164 ? 5.896 -16.514 -9.280 1.00 98.25 164 LYS A CA 1
ATOM 1304 C C . LYS A 1 164 ? 6.299 -15.140 -8.772 1.00 98.25 164 LYS A C 1
ATOM 1306 O O . LYS A 1 164 ? 6.082 -14.142 -9.451 1.00 98.25 164 LYS A O 1
ATOM 1311 N N . ASN A 1 165 ? 6.954 -15.120 -7.617 1.00 98.25 165 ASN A N 1
ATOM 1312 C CA . ASN A 1 165 ? 7.593 -13.926 -7.088 1.00 98.25 165 ASN A CA 1
ATOM 1313 C C . ASN A 1 165 ? 8.975 -13.742 -7.761 1.00 98.25 165 ASN A C 1
ATOM 1315 O O . ASN A 1 165 ? 9.804 -14.653 -7.686 1.00 98.25 165 ASN A O 1
ATOM 1319 N N . PRO A 1 166 ? 9.242 -12.619 -8.451 1.00 97.12 166 PRO A N 1
ATOM 1320 C CA . PRO A 1 166 ? 10.531 -12.351 -9.088 1.00 97.12 166 PRO A CA 1
ATOM 1321 C C . PRO A 1 166 ? 11.580 -11.724 -8.158 1.00 97.12 166 PRO A C 1
ATOM 1323 O O . PRO A 1 166 ? 12.729 -11.610 -8.576 1.00 97.12 166 PRO A O 1
ATOM 1326 N N . PHE A 1 167 ? 11.208 -11.328 -6.938 1.00 96.69 167 PHE A N 1
ATOM 1327 C CA . PHE A 1 167 ? 12.081 -10.660 -5.963 1.00 96.69 167 PHE A CA 1
ATOM 1328 C C . PHE A 1 167 ? 12.806 -11.624 -5.014 1.00 96.69 167 PHE A C 1
ATOM 1330 O O . PHE A 1 167 ? 13.672 -11.210 -4.246 1.00 96.69 167 PHE A O 1
ATOM 1337 N N . VAL A 1 168 ? 12.489 -12.918 -5.074 1.00 96.44 168 VAL A N 1
ATOM 1338 C CA . VAL A 1 168 ? 13.234 -13.952 -4.343 1.00 96.44 168 VAL A CA 1
ATOM 1339 C C . VAL A 1 168 ? 14.582 -14.232 -5.007 1.00 96.44 168 VAL A C 1
ATOM 1341 O O . VAL A 1 168 ? 14.767 -14.017 -6.208 1.00 96.44 168 VAL A O 1
ATOM 1344 N N . GLU A 1 169 ? 15.528 -14.769 -4.241 1.00 94.38 169 GLU A N 1
ATOM 1345 C CA . GLU A 1 169 ? 16.828 -15.181 -4.769 1.00 94.38 169 GLU A CA 1
ATOM 1346 C C . GLU A 1 169 ? 16.668 -16.199 -5.915 1.00 94.38 169 GLU A C 1
ATOM 1348 O O . GLU A 1 169 ? 15.915 -17.169 -5.820 1.00 94.38 169 GLU A O 1
ATOM 1353 N N . GLY A 1 170 ? 17.344 -15.953 -7.042 1.00 92.81 170 GLY A N 1
ATOM 1354 C CA . GLY A 1 170 ? 17.204 -16.766 -8.258 1.00 92.81 170 GLY A CA 1
ATOM 1355 C C . GLY A 1 170 ? 15.871 -16.590 -9.005 1.00 92.81 170 GLY A C 1
ATOM 1356 O O . GLY A 1 170 ? 15.629 -17.281 -10.002 1.00 92.81 170 GLY A O 1
ATOM 1357 N N . GLY A 1 171 ? 15.013 -15.668 -8.559 1.00 92.12 171 GLY A N 1
ATOM 1358 C CA . GLY A 1 171 ? 13.761 -15.305 -9.210 1.00 92.12 171 GLY A CA 1
ATOM 1359 C C . GLY A 1 171 ? 13.970 -14.824 -10.648 1.00 92.12 171 GLY A C 1
ATOM 1360 O O . GLY A 1 171 ? 14.905 -14.094 -10.975 1.00 92.12 171 GLY A O 1
ATOM 1361 N N . LYS A 1 172 ? 13.080 -15.240 -11.555 1.00 93.94 172 LYS A N 1
ATOM 1362 C CA . LYS A 1 172 ? 13.117 -14.784 -12.950 1.00 93.94 172 LYS A CA 1
ATOM 1363 C C . LYS A 1 172 ? 12.428 -13.427 -13.056 1.00 93.94 172 LYS A C 1
ATOM 1365 O O . LYS A 1 172 ? 11.202 -13.385 -13.059 1.00 93.94 172 LYS A O 1
ATOM 1370 N N . ARG A 1 173 ? 13.206 -12.353 -13.232 1.00 88.44 173 ARG A N 1
ATOM 1371 C CA . ARG A 1 173 ? 12.701 -10.968 -13.367 1.00 88.44 173 ARG A CA 1
ATOM 1372 C C . ARG A 1 173 ? 11.583 -10.821 -14.409 1.00 88.44 173 ARG A C 1
ATOM 1374 O O . ARG A 1 173 ? 10.623 -10.105 -14.177 1.00 88.44 173 ARG A O 1
ATOM 1381 N N . MET A 1 174 ? 11.689 -11.545 -15.525 1.00 89.25 174 MET A N 1
ATOM 1382 C CA . MET A 1 174 ? 10.755 -11.466 -16.660 1.00 89.25 174 MET A CA 1
ATOM 1383 C C . MET A 1 174 ? 9.670 -12.556 -16.647 1.00 89.25 174 MET A C 1
ATOM 1385 O O . MET A 1 174 ? 9.191 -12.975 -17.704 1.00 89.25 174 MET A O 1
ATOM 1389 N N . VAL A 1 175 ? 9.326 -13.106 -15.478 1.00 93.44 175 VAL A N 1
ATOM 1390 C CA . VAL A 1 175 ? 8.226 -14.075 -15.384 1.00 93.44 175 VAL A CA 1
ATOM 1391 C C . VAL A 1 175 ? 6.891 -13.398 -15.700 1.00 93.44 175 VAL A C 1
ATOM 1393 O O . VAL A 1 175 ? 6.605 -12.330 -15.180 1.00 93.44 175 VAL A O 1
ATOM 1396 N N . LYS A 1 176 ? 6.076 -14.030 -16.553 1.00 92.81 176 LYS A N 1
ATOM 1397 C CA . LYS A 1 176 ? 4.786 -13.468 -16.984 1.00 92.81 176 LYS A CA 1
ATOM 1398 C C . LYS A 1 176 ? 3.721 -13.517 -15.887 1.00 92.81 176 LYS A C 1
ATOM 1400 O O . LYS A 1 176 ? 3.126 -12.501 -15.577 1.00 92.81 176 LYS A O 1
ATOM 1405 N N . ASN A 1 177 ? 3.498 -14.684 -15.281 1.00 96.88 177 ASN A N 1
ATOM 1406 C CA . ASN A 1 177 ? 2.503 -14.832 -14.217 1.00 96.88 177 ASN A CA 1
ATOM 1407 C C . ASN A 1 177 ? 3.121 -14.402 -12.886 1.00 96.88 177 ASN A C 1
ATOM 1409 O O . ASN A 1 177 ? 3.977 -15.114 -12.346 1.00 96.88 177 ASN A O 1
ATOM 1413 N N . ARG A 1 178 ? 2.713 -13.237 -12.385 1.00 97.62 178 ARG A N 1
ATOM 1414 C CA . ARG A 1 178 ? 3.340 -12.575 -11.234 1.00 97.62 178 ARG A CA 1
ATOM 1415 C C . ARG A 1 178 ? 2.333 -11.862 -10.329 1.00 97.62 178 ARG A C 1
ATOM 1417 O O . ARG A 1 178 ? 2.634 -10.818 -9.766 1.00 97.62 178 ARG A O 1
ATOM 1424 N N . SER A 1 179 ? 1.141 -12.425 -10.197 1.00 98.56 179 SER A N 1
ATOM 1425 C CA . SER A 1 179 ? 0.089 -11.881 -9.338 1.00 98.56 179 SER A CA 1
ATOM 1426 C C . SER A 1 179 ? 0.306 -12.245 -7.867 1.00 98.56 179 SER A C 1
ATOM 1428 O O . SER A 1 179 ? 0.903 -13.286 -7.557 1.00 98.56 179 SER A O 1
ATOM 1430 N N . TYR A 1 180 ? -0.184 -11.393 -6.973 1.00 98.75 180 TYR A N 1
ATOM 1431 C CA . TYR A 1 180 ? -0.243 -11.627 -5.534 1.00 98.75 180 TYR A CA 1
ATOM 1432 C C . TYR A 1 180 ? -1.554 -11.095 -4.946 1.00 98.75 180 TYR A C 1
ATOM 1434 O O . TYR A 1 180 ? -2.144 -10.133 -5.447 1.00 98.75 180 TYR A O 1
ATOM 1442 N N . THR A 1 181 ? -1.940 -11.669 -3.808 1.00 98.75 181 THR A N 1
ATOM 1443 C CA . THR A 1 181 ? -3.034 -11.185 -2.966 1.00 98.75 181 THR A CA 1
ATOM 1444 C C . THR A 1 181 ? -2.529 -10.930 -1.548 1.00 98.75 181 THR A C 1
ATOM 1446 O O . THR A 1 181 ? -1.939 -11.827 -0.944 1.00 98.75 181 THR A O 1
ATOM 1449 N N . LEU A 1 182 ? -2.779 -9.735 -1.008 1.00 98.69 182 LEU A N 1
ATOM 1450 C CA . LEU A 1 182 ? -2.530 -9.375 0.392 1.00 98.69 182 LEU A CA 1
ATOM 1451 C C . LEU A 1 182 ? -3.842 -9.177 1.157 1.00 98.69 182 LEU A C 1
ATOM 1453 O O . LEU A 1 182 ? -4.889 -8.895 0.567 1.00 98.69 182 LEU A O 1
ATOM 1457 N N . LYS A 1 183 ? -3.757 -9.281 2.483 1.00 98.38 183 LYS A N 1
ATOM 1458 C CA . LYS A 1 183 ? -4.837 -8.995 3.428 1.00 98.38 183 LYS A CA 1
ATOM 1459 C C . LYS A 1 183 ? -4.385 -7.910 4.402 1.00 98.38 183 LYS A C 1
ATOM 1461 O O . LYS A 1 183 ? -3.367 -8.085 5.057 1.00 98.38 183 LYS A O 1
ATOM 1466 N N . PHE A 1 184 ? -5.108 -6.803 4.519 1.00 97.75 184 PHE A N 1
ATOM 1467 C CA . PHE A 1 184 ? -4.847 -5.773 5.526 1.00 97.75 184 PHE A CA 1
ATOM 1468 C C . PHE A 1 184 ? -5.907 -5.864 6.619 1.00 97.75 184 PHE A C 1
ATOM 1470 O O . PHE A 1 184 ? -7.098 -5.797 6.309 1.00 97.75 184 PHE A O 1
ATOM 1477 N N . VAL A 1 185 ? -5.485 -6.036 7.871 1.00 96.62 185 VAL A N 1
ATOM 1478 C CA . VAL A 1 185 ? -6.380 -6.308 9.006 1.00 96.62 185 VAL A CA 1
ATOM 1479 C C . VAL A 1 185 ? -6.208 -5.270 10.122 1.00 96.62 185 VAL A C 1
ATOM 1481 O O . VAL A 1 185 ? -5.069 -4.945 10.466 1.00 96.62 185 VAL A O 1
ATOM 1484 N N . PRO A 1 186 ? -7.302 -4.753 10.713 1.00 94.44 186 PRO A N 1
ATOM 1485 C CA . PRO A 1 186 ? -7.264 -3.789 11.816 1.00 94.44 186 PRO A CA 1
ATOM 1486 C C . PRO A 1 186 ? -7.009 -4.484 13.166 1.00 94.44 186 PRO A C 1
ATOM 1488 O O . PRO A 1 186 ? -7.755 -4.328 14.132 1.00 94.44 186 PRO A O 1
ATOM 1491 N N . GLU A 1 187 ? -5.965 -5.307 13.217 1.00 93.12 187 GLU A N 1
ATOM 1492 C CA . GLU A 1 187 ? -5.594 -6.127 14.368 1.00 93.12 187 GLU A CA 1
ATOM 1493 C C . GLU A 1 187 ? -4.159 -5.804 14.802 1.00 93.12 187 GLU A C 1
ATOM 1495 O O . GLU A 1 187 ? -3.344 -5.330 14.003 1.00 93.12 187 GLU A O 1
ATOM 1500 N N . GLU A 1 188 ? -3.844 -6.056 16.076 1.00 91.69 188 GLU A N 1
ATOM 1501 C CA . GLU A 1 188 ? -2.458 -6.013 16.552 1.00 91.69 188 GLU A CA 1
ATOM 1502 C C . GLU A 1 188 ? -1.636 -7.134 15.916 1.00 91.69 188 GLU A C 1
ATOM 1504 O O . GLU A 1 188 ? -2.145 -8.225 15.657 1.00 91.69 188 GLU A O 1
ATOM 1509 N N . GLU A 1 189 ? -0.346 -6.877 15.715 1.00 91.69 189 GLU A N 1
ATOM 1510 C CA . GLU A 1 189 ? 0.575 -7.869 15.172 1.00 91.69 189 GLU A CA 1
ATOM 1511 C C . GLU A 1 189 ? 0.667 -9.100 16.105 1.00 91.69 189 GLU A C 1
ATOM 1513 O O . GLU A 1 189 ? 1.062 -8.968 17.273 1.00 91.69 189 GLU A O 1
ATOM 1518 N N . PRO A 1 190 ? 0.303 -10.311 15.638 1.00 93.50 190 PRO A N 1
ATOM 1519 C CA . PRO A 1 190 ? 0.416 -11.527 16.428 1.00 93.50 190 PRO A CA 1
ATOM 1520 C C . PRO A 1 190 ? 1.873 -11.998 16.504 1.00 93.50 190 PRO A C 1
ATOM 1522 O O . PRO A 1 190 ? 2.737 -11.586 15.738 1.00 93.50 190 PRO A O 1
ATOM 1525 N N . LYS A 1 191 ? 2.157 -12.941 17.410 1.00 93.50 191 LYS A N 1
ATOM 1526 C CA . LYS A 1 191 ? 3.499 -13.550 17.514 1.00 93.50 191 LYS A CA 1
ATOM 1527 C C . LYS A 1 191 ? 3.907 -14.331 16.263 1.00 93.50 191 LYS A C 1
ATOM 1529 O O . LYS A 1 191 ? 5.095 -14.439 15.978 1.00 93.50 191 LYS A O 1
ATOM 1534 N N . GLU A 1 192 ? 2.933 -14.923 15.581 1.00 94.44 192 GLU A N 1
ATOM 1535 C CA . GLU A 1 192 ? 3.123 -15.691 14.355 1.00 94.44 192 GLU A CA 1
ATOM 1536 C C . GLU A 1 192 ? 2.335 -15.004 13.246 1.00 94.44 192 GLU A C 1
ATOM 1538 O O . GLU A 1 192 ? 1.114 -14.893 13.325 1.00 94.44 192 GLU A O 1
ATOM 1543 N N . LEU A 1 193 ? 3.049 -14.498 12.243 1.00 93.81 193 LEU A N 1
ATOM 1544 C CA . LEU A 1 193 ? 2.447 -13.742 11.155 1.00 93.81 193 LEU A CA 1
ATOM 1545 C C . LEU A 1 193 ? 1.836 -14.684 10.123 1.00 93.81 193 LEU A C 1
ATOM 1547 O O . LEU A 1 193 ? 2.529 -15.517 9.536 1.00 93.81 193 LEU A O 1
ATOM 1551 N N . GLU A 1 194 ? 0.555 -14.479 9.844 1.00 96.62 194 GLU A N 1
ATOM 1552 C CA . GLU A 1 194 ? -0.082 -15.049 8.662 1.00 96.62 194 GLU A CA 1
ATOM 1553 C C . GLU A 1 194 ? 0.596 -14.520 7.384 1.00 96.62 194 GLU A C 1
ATOM 1555 O O . GLU A 1 194 ? 0.783 -13.302 7.242 1.00 96.62 194 GLU A O 1
ATOM 1560 N N . PRO A 1 195 ? 0.954 -15.395 6.424 1.00 96.75 195 PRO A N 1
ATOM 1561 C CA . PRO A 1 195 ? 1.518 -14.969 5.151 1.00 96.75 195 PRO A CA 1
ATOM 1562 C C . PRO A 1 195 ? 0.638 -13.928 4.458 1.00 96.75 195 PRO A C 1
ATOM 1564 O O . PRO A 1 195 ? -0.591 -13.986 4.519 1.00 96.75 195 PRO A O 1
ATOM 1567 N N . ASN A 1 196 ? 1.275 -12.979 3.771 1.00 98.25 196 ASN A N 1
ATOM 1568 C CA . ASN A 1 196 ? 0.602 -11.922 3.013 1.00 98.25 196 ASN A CA 1
ATOM 1569 C C . ASN A 1 196 ? -0.393 -11.071 3.832 1.00 98.25 196 ASN A C 1
ATOM 1571 O O . ASN A 1 196 ? -1.266 -10.427 3.246 1.00 98.25 196 ASN A O 1
ATOM 1575 N N . THR A 1 197 ? -0.269 -11.041 5.163 1.00 98.25 197 THR A N 1
ATOM 1576 C CA . THR A 1 197 ? -1.155 -10.268 6.040 1.00 98.25 197 THR A CA 1
ATOM 1577 C C . THR A 1 197 ? -0.420 -9.079 6.653 1.00 98.25 197 THR A C 1
ATOM 1579 O O . THR A 1 197 ? 0.625 -9.242 7.286 1.00 98.25 197 THR A O 1
ATOM 1582 N N . LEU A 1 198 ? -0.963 -7.879 6.432 1.00 97.31 198 LEU A N 1
ATOM 1583 C CA . LEU A 1 198 ? -0.497 -6.617 6.998 1.00 97.31 198 LEU A CA 1
ATOM 1584 C C . LEU A 1 198 ? -1.422 -6.217 8.153 1.00 97.31 198 LEU A C 1
ATOM 1586 O O . LEU A 1 198 ? -2.591 -5.891 7.942 1.00 97.31 198 LEU A O 1
ATOM 1590 N N . TYR A 1 199 ? -0.887 -6.231 9.361 1.00 95.31 199 TYR A N 1
ATOM 1591 C CA . TYR A 1 199 ? -1.530 -5.807 10.591 1.00 95.31 199 TYR A CA 1
ATOM 1592 C C . TYR A 1 199 ? -1.407 -4.288 10.713 1.00 95.31 199 TYR A C 1
ATOM 1594 O O . TYR A 1 199 ? -0.314 -3.722 10.655 1.00 95.31 199 TYR A O 1
ATOM 1602 N N . LEU A 1 200 ? -2.550 -3.615 10.818 1.00 93.75 200 LEU A N 1
ATOM 1603 C CA . LEU A 1 200 ? -2.647 -2.154 10.854 1.00 93.75 200 LEU A CA 1
ATOM 1604 C C . LEU A 1 200 ? -2.591 -1.601 12.287 1.00 93.75 200 LEU A C 1
ATOM 1606 O O . LEU A 1 200 ? -2.484 -0.388 12.475 1.00 93.75 200 LEU A O 1
ATOM 1610 N N . GLY A 1 201 ? -2.659 -2.482 13.290 1.00 90.81 201 GLY A N 1
ATOM 1611 C CA . GLY A 1 201 ? -3.000 -2.122 14.659 1.00 90.81 201 GLY A CA 1
ATOM 1612 C C . GLY A 1 201 ? -4.505 -1.915 14.824 1.00 90.81 201 GLY A C 1
ATOM 1613 O O . GLY A 1 201 ? -5.276 -1.921 13.864 1.00 90.81 201 GLY A O 1
ATOM 1614 N N . THR A 1 202 ? -4.927 -1.716 16.068 1.00 88.75 202 THR A N 1
ATOM 1615 C CA . THR A 1 202 ? -6.355 -1.598 16.421 1.00 88.75 202 THR A CA 1
ATOM 1616 C C . THR A 1 202 ? -6.894 -0.167 16.399 1.00 88.75 202 THR A C 1
ATOM 1618 O O . THR A 1 202 ? -8.100 0.044 16.518 1.00 88.75 202 THR A O 1
ATOM 1621 N N . GLN A 1 203 ? -6.021 0.836 16.255 1.00 87.62 203 GLN A N 1
ATOM 1622 C CA . GLN A 1 203 ? -6.395 2.245 16.342 1.00 87.62 203 GLN A CA 1
ATOM 1623 C C . GLN A 1 203 ? -6.084 3.014 15.055 1.00 87.62 203 GLN A C 1
ATOM 1625 O O . GLN A 1 203 ? -4.930 3.161 14.653 1.00 87.62 203 GLN A O 1
ATOM 1630 N N . GLU A 1 204 ? -7.135 3.580 14.462 1.00 89.25 204 GLU A N 1
ATOM 1631 C CA . GLU A 1 204 ? -7.044 4.534 13.357 1.00 89.25 204 GLU A CA 1
ATOM 1632 C C . GLU A 1 204 ? -6.439 5.875 13.800 1.00 89.25 204 GLU A C 1
ATOM 1634 O O . GLU A 1 204 ? -6.582 6.305 14.950 1.00 89.25 204 GLU A O 1
ATOM 1639 N N . PHE A 1 205 ? -5.854 6.609 12.851 1.00 87.88 205 PHE A N 1
ATOM 1640 C CA . PHE A 1 205 ? -5.559 8.024 13.048 1.00 87.88 205 PHE A CA 1
ATOM 1641 C C . PHE A 1 205 ? -6.869 8.815 13.180 1.00 87.88 205 PHE A C 1
ATOM 1643 O O . PHE A 1 205 ? -7.707 8.760 12.270 1.00 87.88 205 PHE A O 1
ATOM 1650 N N . PRO A 1 206 ? -7.059 9.595 14.262 1.00 84.06 206 PRO A N 1
ATOM 1651 C CA . PRO A 1 206 ? -8.277 10.376 14.457 1.00 84.06 206 PRO A CA 1
ATOM 1652 C C . PRO A 1 206 ? -8.592 11.277 13.253 1.00 84.06 206 PRO A C 1
ATOM 1654 O O . PRO A 1 206 ? -7.768 12.088 12.837 1.00 84.06 206 PRO A O 1
ATOM 1657 N N . GLY A 1 207 ? -9.791 11.121 12.683 1.00 81.81 207 GLY A N 1
ATOM 1658 C CA . GLY A 1 207 ? -10.262 11.904 11.533 1.00 81.81 207 GLY A CA 1
ATOM 1659 C C . GLY A 1 207 ? -9.608 11.567 10.186 1.00 81.81 207 GLY A C 1
ATOM 1660 O O . GLY A 1 207 ? -9.950 12.203 9.197 1.00 81.81 207 GLY A O 1
ATOM 1661 N N . THR A 1 208 ? -8.698 10.589 10.136 1.00 84.12 208 THR A N 1
ATOM 1662 C CA . THR A 1 208 ? -7.990 10.189 8.906 1.00 84.12 208 THR A CA 1
ATOM 1663 C C . THR A 1 208 ? -8.260 8.727 8.546 1.00 84.12 208 THR A C 1
ATOM 1665 O O . THR A 1 208 ? -8.589 8.454 7.400 1.00 84.12 208 THR A O 1
ATOM 1668 N N . GLY A 1 209 ? -8.201 7.806 9.513 1.00 89.25 209 GLY A N 1
ATOM 1669 C CA . GLY A 1 209 ? -8.335 6.364 9.271 1.00 89.25 209 GLY A CA 1
ATOM 1670 C C . GLY A 1 209 ? -7.010 5.612 9.416 1.00 89.25 209 GLY A C 1
ATOM 1671 O O . GLY A 1 209 ? -6.051 6.125 9.996 1.00 89.25 209 GLY A O 1
ATOM 1672 N N . PHE A 1 210 ? -6.946 4.391 8.900 1.00 91.69 210 PHE A N 1
ATOM 1673 C CA . PHE A 1 210 ? -5.698 3.654 8.724 1.00 91.69 210 PHE A CA 1
ATOM 1674 C C . PHE A 1 210 ? -4.892 4.234 7.563 1.00 91.69 210 PHE A C 1
ATOM 1676 O O . PHE A 1 210 ? -5.458 4.702 6.577 1.00 91.69 210 PHE A O 1
ATOM 1683 N N . ILE A 1 211 ? -3.562 4.185 7.680 1.00 91.31 211 ILE A N 1
ATOM 1684 C CA . ILE A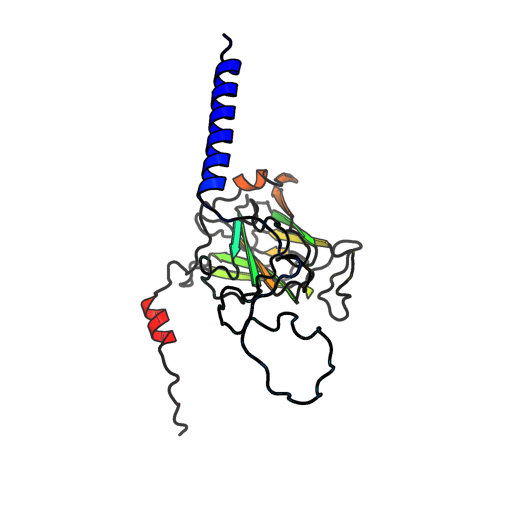 1 211 ? -2.645 4.669 6.647 1.00 91.31 211 ILE A CA 1
ATOM 1685 C C . ILE A 1 211 ? -1.704 3.535 6.254 1.00 91.31 211 ILE A C 1
ATOM 1687 O O . ILE A 1 211 ? -0.937 3.027 7.078 1.00 91.31 211 ILE A O 1
ATOM 1691 N N . VAL A 1 212 ? -1.727 3.180 4.972 1.00 93.88 212 VAL A N 1
ATOM 1692 C CA . VAL A 1 212 ? -0.785 2.234 4.367 1.00 93.88 212 VAL A CA 1
ATOM 1693 C C . VAL A 1 212 ? -0.054 2.932 3.236 1.00 93.88 212 VAL A C 1
ATOM 1695 O O . VAL A 1 212 ? -0.665 3.619 2.427 1.00 93.88 212 VAL A O 1
ATOM 1698 N N . VAL A 1 213 ? 1.258 2.743 3.151 1.00 91.81 213 VAL A N 1
ATOM 1699 C CA . VAL A 1 213 ? 2.061 3.247 2.034 1.00 91.81 213 VAL A CA 1
ATOM 1700 C C . VAL A 1 213 ? 2.655 2.068 1.286 1.00 91.81 213 VAL A C 1
ATOM 1702 O O . VAL A 1 213 ? 3.437 1.297 1.850 1.00 91.81 213 VAL A O 1
ATOM 1705 N N . MET A 1 214 ? 2.297 1.948 0.010 1.00 93.88 214 MET A N 1
ATOM 1706 C CA . MET A 1 214 ? 3.054 1.150 -0.942 1.00 93.88 214 MET A CA 1
ATOM 1707 C C . MET A 1 214 ? 4.282 1.959 -1.342 1.00 93.88 214 MET A C 1
ATOM 1709 O O . MET A 1 214 ? 4.177 3.144 -1.633 1.00 93.88 214 MET A O 1
ATOM 1713 N N . ARG A 1 215 ? 5.454 1.335 -1.361 1.00 91.19 215 ARG A N 1
ATOM 1714 C CA . ARG A 1 215 ? 6.674 1.940 -1.895 1.00 91.19 215 ARG A CA 1
ATOM 1715 C C . ARG A 1 215 ? 7.118 1.176 -3.112 1.00 91.19 215 ARG A C 1
ATOM 1717 O O . ARG A 1 215 ? 7.216 -0.046 -3.044 1.00 91.19 215 ARG A O 1
ATOM 1724 N N . LEU A 1 216 ? 7.448 1.901 -4.167 1.00 88.62 216 LEU A N 1
ATOM 1725 C CA . LEU A 1 216 ? 8.054 1.367 -5.370 1.00 88.62 216 LEU A CA 1
ATOM 1726 C C . LEU A 1 216 ? 9.306 2.171 -5.685 1.00 88.62 216 LEU A C 1
ATOM 1728 O O . LEU A 1 216 ? 9.253 3.396 -5.771 1.00 88.62 216 LEU A O 1
ATOM 1732 N N . TYR A 1 217 ? 10.426 1.477 -5.851 1.00 84.44 217 TYR A N 1
ATOM 1733 C CA . TYR A 1 217 ? 11.696 2.096 -6.208 1.00 84.44 217 TYR A CA 1
ATOM 1734 C C . TYR A 1 217 ? 12.122 1.618 -7.586 1.00 84.44 217 TYR A C 1
ATOM 1736 O O . TYR A 1 217 ? 12.309 0.416 -7.787 1.00 84.44 217 TYR A O 1
ATOM 174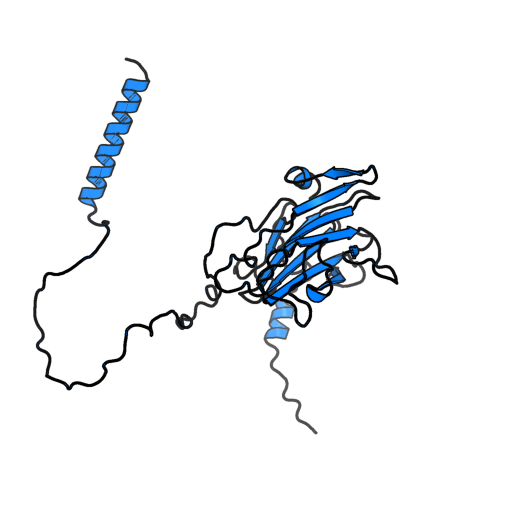4 N N . VAL A 1 218 ? 12.338 2.580 -8.484 1.00 80.69 218 VAL A N 1
ATOM 1745 C CA . VAL A 1 218 ? 12.967 2.427 -9.798 1.00 80.69 218 VAL A CA 1
ATOM 1746 C C . VAL A 1 218 ? 12.279 1.356 -10.649 1.00 80.69 218 VAL A C 1
ATOM 1748 O O . VAL A 1 218 ? 12.662 0.184 -10.616 1.00 80.69 218 VAL A O 1
ATOM 1751 N N . GLY A 1 219 ? 11.268 1.758 -11.421 1.00 82.62 219 GLY A N 1
ATOM 1752 C CA . GLY A 1 219 ? 10.736 0.931 -12.506 1.00 82.62 219 GLY A CA 1
ATOM 1753 C C . GLY A 1 219 ? 11.811 0.622 -13.556 1.00 82.62 219 GLY A C 1
ATOM 1754 O O . GLY A 1 219 ? 12.760 1.387 -13.733 1.00 82.62 219 GLY A O 1
ATOM 1755 N N . ASP A 1 220 ? 11.685 -0.512 -14.244 1.00 81.38 220 ASP A N 1
ATOM 1756 C CA . ASP A 1 220 ? 12.584 -0.875 -15.338 1.00 81.38 220 ASP A CA 1
ATOM 1757 C C . ASP A 1 220 ? 12.493 0.157 -16.464 1.00 81.38 220 ASP A C 1
ATOM 1759 O O . ASP A 1 220 ? 11.420 0.682 -16.778 1.00 81.38 220 ASP A O 1
ATOM 1763 N N . GLN A 1 221 ? 13.621 0.415 -17.125 1.00 77.31 221 GLN A N 1
ATOM 1764 C CA . GLN A 1 221 ? 13.623 1.246 -18.322 1.00 77.31 221 GLN A CA 1
ATOM 1765 C C . GLN A 1 221 ? 12.632 0.672 -19.338 1.00 77.31 221 GLN A C 1
ATOM 1767 O O . GLN A 1 221 ? 12.625 -0.532 -19.602 1.00 77.31 221 GLN A O 1
ATOM 1772 N N . GLY A 1 222 ? 11.798 1.527 -19.923 1.00 72.56 222 GLY A N 1
ATOM 1773 C CA . GLY A 1 222 ? 10.761 1.062 -20.840 1.00 72.56 222 GLY A CA 1
ATOM 1774 C C . GLY A 1 222 ? 9.356 1.010 -20.251 1.00 72.56 222 GLY A C 1
ATOM 1775 O O . GLY A 1 222 ? 8.395 1.018 -21.019 1.00 72.56 222 GLY A O 1
ATOM 1776 N N . THR A 1 223 ? 9.245 0.962 -18.924 1.00 76.50 223 THR A N 1
ATOM 1777 C CA . THR A 1 223 ? 7.987 0.718 -18.208 1.00 76.50 223 THR A CA 1
ATOM 1778 C C . THR A 1 223 ? 7.308 2.011 -17.757 1.00 76.50 223 THR A C 1
ATOM 1780 O O . THR A 1 223 ? 7.893 3.091 -17.821 1.00 76.50 223 THR A O 1
ATOM 1783 N N . ASN A 1 224 ? 6.043 1.924 -17.339 1.00 78.19 224 ASN A N 1
ATOM 1784 C CA . ASN A 1 224 ? 5.370 3.053 -16.695 1.00 78.19 224 ASN A CA 1
ATOM 1785 C C . ASN A 1 224 ? 5.976 3.349 -15.306 1.00 78.19 224 ASN A C 1
ATOM 1787 O O . ASN A 1 224 ? 6.788 2.586 -14.785 1.00 78.19 224 ASN A O 1
ATOM 1791 N N . THR A 1 225 ? 5.521 4.428 -14.672 1.00 76.12 225 THR A N 1
ATOM 1792 C CA . THR A 1 225 ? 5.914 4.842 -13.314 1.00 76.12 225 THR A CA 1
ATOM 1793 C C . THR A 1 225 ? 5.860 3.728 -12.257 1.00 76.12 225 THR A C 1
ATOM 1795 O O . THR A 1 225 ? 6.634 3.747 -11.302 1.00 76.12 225 THR A O 1
ATOM 1798 N N . LEU A 1 226 ? 4.969 2.747 -12.420 1.00 83.00 226 LEU A N 1
ATOM 1799 C CA . LEU A 1 226 ? 4.789 1.632 -11.495 1.00 83.00 226 LEU A CA 1
ATOM 1800 C C . LEU A 1 226 ? 5.486 0.339 -11.947 1.00 83.00 226 LEU A C 1
ATOM 1802 O O . LEU A 1 226 ? 5.286 -0.692 -11.319 1.00 83.00 226 LEU A O 1
ATOM 1806 N N . GLY A 1 227 ? 6.308 0.341 -12.998 1.00 87.06 227 GLY A N 1
ATOM 1807 C CA . GLY A 1 227 ? 6.975 -0.878 -13.459 1.00 87.06 227 GLY A CA 1
ATOM 1808 C C . GLY A 1 227 ? 6.085 -1.795 -14.305 1.00 87.06 227 GLY A C 1
ATOM 1809 O O . GLY A 1 227 ? 6.092 -3.007 -14.098 1.00 87.06 227 GLY A O 1
ATOM 1810 N N . ASP A 1 228 ? 5.330 -1.221 -15.247 1.00 88.19 228 ASP A N 1
ATOM 1811 C CA . ASP A 1 228 ? 4.460 -1.923 -16.217 1.00 88.19 228 ASP A CA 1
ATOM 1812 C C . ASP A 1 228 ? 3.270 -2.653 -15.573 1.00 88.19 228 ASP A C 1
ATOM 1814 O O . ASP A 1 228 ? 2.789 -3.668 -16.064 1.00 88.19 228 ASP A O 1
ATOM 1818 N N . ILE A 1 229 ? 2.789 -2.111 -14.452 1.00 91.12 229 ILE A N 1
ATOM 1819 C CA . ILE A 1 229 ? 1.563 -2.540 -13.769 1.00 91.12 229 ILE A CA 1
ATOM 1820 C C . ILE A 1 229 ? 0.663 -1.327 -13.503 1.00 91.12 229 ILE A C 1
ATOM 1822 O O . ILE A 1 229 ? 1.065 -0.179 -13.710 1.00 91.12 229 ILE A O 1
ATOM 1826 N N . THR A 1 230 ? -0.551 -1.569 -13.018 1.00 92.38 230 THR A N 1
ATOM 1827 C CA . THR A 1 230 ? -1.408 -0.545 -12.402 1.00 92.38 230 THR A CA 1
ATOM 1828 C C . THR A 1 230 ? -1.312 -0.612 -10.879 1.00 92.38 230 THR A C 1
ATOM 1830 O O . THR A 1 230 ? -0.706 -1.528 -10.319 1.00 92.38 230 THR A O 1
ATOM 1833 N N . LEU A 1 231 ? -1.937 0.345 -10.188 1.00 93.50 231 LEU A N 1
ATOM 1834 C CA . LEU A 1 231 ? -2.120 0.236 -8.744 1.00 93.50 231 LEU A CA 1
ATOM 1835 C C . LEU A 1 231 ? -2.885 -1.052 -8.386 1.00 93.50 231 LEU A C 1
ATOM 1837 O O . LEU A 1 231 ? -3.805 -1.424 -9.122 1.00 93.50 231 LEU A O 1
ATOM 1841 N N . PRO A 1 232 ? -2.541 -1.715 -7.266 1.00 96.56 232 PRO A N 1
ATOM 1842 C CA . PRO A 1 232 ? -3.273 -2.883 -6.798 1.00 96.56 232 PRO A CA 1
ATOM 1843 C C . PRO A 1 232 ? -4.748 -2.566 -6.535 1.00 96.56 232 PRO A C 1
ATOM 1845 O O . PRO A 1 232 ? -5.077 -1.546 -5.924 1.00 96.56 232 PRO A O 1
ATOM 1848 N N . GLU A 1 233 ? -5.630 -3.464 -6.955 1.00 96.25 233 GLU A N 1
ATOM 1849 C CA . GLU A 1 233 ? -7.064 -3.368 -6.715 1.00 96.25 233 GLU A CA 1
ATOM 1850 C C . GLU A 1 233 ? -7.376 -3.670 -5.250 1.00 96.25 233 GLU A C 1
ATOM 1852 O O . GLU A 1 233 ? -6.944 -4.690 -4.706 1.00 96.25 233 GLU A O 1
ATOM 1857 N N . ALA A 1 234 ? -8.161 -2.796 -4.623 1.00 96.94 234 ALA A N 1
ATOM 1858 C CA . ALA A 1 234 ? -8.637 -2.978 -3.262 1.00 96.94 234 ALA A CA 1
ATOM 1859 C C . ALA A 1 234 ? -10.087 -3.470 -3.233 1.00 96.94 234 ALA A C 1
ATOM 1861 O O . ALA A 1 234 ? -10.920 -3.101 -4.063 1.00 96.94 234 ALA A O 1
ATOM 1862 N N . THR A 1 235 ? -10.392 -4.302 -2.246 1.00 97.56 235 THR A N 1
ATOM 1863 C CA . THR A 1 235 ? -11.743 -4.750 -1.907 1.00 97.56 235 THR A CA 1
ATOM 1864 C C . THR A 1 235 ? -11.877 -4.736 -0.395 1.00 97.56 235 THR A C 1
ATOM 1866 O O . THR A 1 235 ? -11.108 -5.415 0.284 1.00 97.56 235 THR A O 1
ATOM 1869 N N . ILE A 1 236 ? -12.833 -3.982 0.142 1.00 97.25 236 ILE A N 1
ATOM 1870 C CA . ILE A 1 236 ? -13.172 -4.063 1.566 1.00 97.25 236 ILE A CA 1
ATOM 1871 C C . ILE A 1 236 ? -14.165 -5.207 1.721 1.00 97.25 236 ILE A C 1
ATOM 1873 O O . ILE A 1 236 ? -15.232 -5.188 1.111 1.00 97.25 236 ILE A O 1
ATOM 1877 N N . VAL A 1 237 ? -13.798 -6.207 2.511 1.00 97.81 237 VAL A N 1
ATOM 1878 C CA . VAL A 1 237 ? -14.648 -7.351 2.838 1.00 97.81 237 VAL A CA 1
ATOM 1879 C C . VAL A 1 237 ? -15.189 -7.131 4.243 1.00 97.81 237 VAL A C 1
ATOM 1881 O O . VAL A 1 237 ? -14.407 -7.042 5.193 1.00 97.81 237 VAL A O 1
ATOM 1884 N N . LYS A 1 238 ? -16.512 -7.017 4.365 1.00 96.38 238 LYS A N 1
ATOM 1885 C CA . LYS A 1 238 ? -17.204 -6.842 5.645 1.00 96.38 238 LYS A CA 1
ATOM 1886 C C . LYS A 1 238 ? -17.296 -8.151 6.424 1.00 96.38 238 LYS A C 1
ATOM 1888 O O . LYS A 1 238 ? -17.125 -9.233 5.862 1.00 96.38 238 LYS A O 1
ATOM 1893 N N . GLU A 1 239 ? -17.635 -8.053 7.708 1.00 95.56 239 GLU A N 1
ATOM 1894 C CA . GLU A 1 239 ? -17.839 -9.218 8.582 1.00 95.56 239 GLU A CA 1
ATOM 1895 C C . GLU A 1 239 ? -18.908 -10.187 8.034 1.00 95.56 239 GLU A C 1
ATOM 1897 O O . GLU A 1 239 ? -18.740 -11.405 8.096 1.00 95.56 239 GLU A O 1
ATOM 1902 N N . ASP A 1 240 ? -19.980 -9.663 7.429 1.00 95.19 240 ASP A N 1
ATOM 1903 C CA . ASP A 1 240 ? -21.054 -10.462 6.821 1.00 95.19 240 ASP A CA 1
ATOM 1904 C C . ASP A 1 240 ? -20.680 -11.088 5.460 1.00 95.19 240 ASP A C 1
ATOM 1906 O O . ASP A 1 240 ? -21.483 -11.806 4.857 1.00 95.19 240 ASP A O 1
ATOM 1910 N N . GLY A 1 241 ? -19.458 -10.834 4.980 1.00 95.62 241 GLY A N 1
ATOM 1911 C CA . GLY A 1 241 ? -18.931 -11.310 3.705 1.00 95.62 241 GLY A CA 1
ATOM 1912 C C . GLY A 1 241 ? -19.319 -10.461 2.494 1.00 95.62 241 GLY A C 1
ATOM 1913 O O . GLY A 1 241 ? -18.932 -10.814 1.378 1.00 95.62 241 GLY A O 1
ATOM 1914 N N . SER A 1 242 ? -20.062 -9.364 2.670 1.00 96.31 242 SER A N 1
ATOM 1915 C CA . SER A 1 242 ? -20.301 -8.408 1.586 1.00 96.31 242 SER A CA 1
ATOM 1916 C C . SER A 1 242 ? -19.013 -7.669 1.202 1.00 96.31 242 SER A C 1
ATOM 1918 O O . SER A 1 242 ? -18.126 -7.445 2.028 1.00 96.31 242 SER A O 1
ATOM 1920 N N . GLU A 1 243 ? -18.892 -7.313 -0.077 1.00 96.88 243 GLU A N 1
ATOM 1921 C CA . GLU A 1 243 ? -17.697 -6.677 -0.634 1.00 96.88 243 GLU A CA 1
ATOM 1922 C C . GLU A 1 243 ? -18.013 -5.261 -1.134 1.00 96.88 243 GLU A C 1
ATOM 1924 O O . GLU A 1 243 ? -18.991 -5.051 -1.853 1.00 96.88 243 GLU A O 1
ATOM 1929 N N . ILE A 1 244 ? -17.149 -4.301 -0.795 1.00 94.94 244 ILE A N 1
ATOM 1930 C CA . ILE A 1 244 ? -17.122 -2.954 -1.377 1.00 94.94 244 ILE A CA 1
ATOM 1931 C C . ILE A 1 244 ? -15.914 -2.882 -2.312 1.00 94.94 244 ILE A C 1
ATOM 1933 O O . ILE A 1 244 ? -14.787 -3.187 -1.911 1.00 94.94 244 ILE A O 1
ATOM 1937 N N . THR A 1 245 ? -16.137 -2.489 -3.566 1.00 93.19 245 THR A N 1
ATOM 1938 C CA . THR A 1 245 ? -15.113 -2.512 -4.624 1.00 93.19 245 THR A CA 1
ATOM 1939 C C . THR A 1 245 ? -15.129 -1.237 -5.460 1.00 93.19 245 THR A C 1
ATOM 1941 O O . THR A 1 245 ? -16.103 -0.485 -5.464 1.00 93.19 245 THR A O 1
ATOM 1944 N N . GLY A 1 246 ? -14.040 -0.992 -6.194 1.00 86.69 246 GLY A N 1
ATOM 1945 C CA . GLY A 1 246 ? -13.963 0.095 -7.168 1.00 86.69 246 GLY A CA 1
ATOM 1946 C C . GLY A 1 246 ? -14.279 1.464 -6.560 1.00 86.69 246 GLY A C 1
ATOM 1947 O O . GLY A 1 246 ? -13.734 1.836 -5.523 1.00 86.69 246 GLY A O 1
ATOM 1948 N N . ASN A 1 247 ? -15.174 2.209 -7.210 1.00 87.12 247 ASN A N 1
ATOM 1949 C CA . ASN A 1 247 ? -15.563 3.548 -6.766 1.00 87.12 247 ASN A CA 1
ATOM 1950 C C . ASN A 1 247 ? -16.467 3.540 -5.523 1.00 87.12 247 ASN A C 1
ATOM 1952 O O . ASN A 1 247 ? -16.633 4.581 -4.898 1.00 87.12 247 ASN A O 1
ATOM 1956 N N . ASP A 1 248 ? -17.034 2.405 -5.115 1.00 89.50 248 ASP A N 1
ATOM 1957 C CA . ASP A 1 248 ? -17.836 2.383 -3.887 1.00 89.50 248 ASP A CA 1
ATOM 1958 C C . ASP A 1 248 ? -16.939 2.522 -2.646 1.00 89.50 248 ASP A C 1
ATOM 1960 O O . ASP A 1 248 ? -17.374 3.024 -1.618 1.00 89.50 248 ASP A O 1
ATOM 1964 N N . ILE A 1 249 ? -15.644 2.199 -2.759 1.00 89.31 249 ILE A N 1
ATOM 1965 C CA . ILE A 1 249 ? -14.660 2.387 -1.680 1.00 89.31 249 ILE A CA 1
ATOM 1966 C C . ILE A 1 249 ? -14.455 3.874 -1.342 1.00 89.31 249 ILE A C 1
ATOM 1968 O O . ILE A 1 249 ? -14.025 4.190 -0.235 1.00 89.31 249 ILE A O 1
ATOM 1972 N N . CYS A 1 250 ? -14.789 4.810 -2.243 1.00 86.12 250 CYS A N 1
ATOM 1973 C CA . CYS A 1 250 ? -14.620 6.240 -1.964 1.00 86.12 250 CYS A CA 1
ATOM 1974 C C . CYS A 1 250 ? -15.434 6.704 -0.735 1.00 86.12 250 CYS A C 1
ATOM 1976 O O . CYS A 1 250 ? -15.079 7.715 -0.137 1.00 86.12 250 CYS A O 1
ATOM 1978 N N . SER A 1 251 ? -16.515 6.007 -0.347 1.00 86.56 251 SER A N 1
ATOM 1979 C CA . SER A 1 251 ? -17.270 6.343 0.874 1.00 86.56 251 SER A CA 1
ATOM 1980 C C . SER A 1 251 ? -16.537 5.973 2.162 1.00 86.56 251 SER A C 1
ATOM 1982 O O . SER A 1 251 ? -16.837 6.537 3.212 1.00 86.56 251 SER A O 1
ATOM 1984 N N . GLU A 1 252 ? -15.573 5.055 2.080 1.00 85.69 252 GLU A N 1
ATOM 1985 C CA . GLU A 1 252 ? -14.829 4.525 3.227 1.00 85.69 252 GLU A CA 1
ATOM 1986 C C . GLU A 1 252 ? -13.545 5.311 3.513 1.00 85.69 252 GLU A C 1
ATOM 1988 O O . GLU A 1 252 ? -12.895 5.113 4.543 1.00 85.69 252 GLU A O 1
ATOM 1993 N N . THR A 1 253 ? -13.177 6.242 2.628 1.00 79.06 253 THR A N 1
ATOM 1994 C CA . THR A 1 253 ? -12.126 7.214 2.916 1.00 79.06 253 THR A CA 1
ATOM 1995 C C . THR A 1 253 ? -12.719 8.448 3.589 1.00 79.06 253 THR A C 1
ATOM 1997 O O . THR A 1 253 ? -13.522 9.191 3.029 1.00 79.06 253 THR A O 1
ATOM 2000 N N . LYS A 1 254 ? -12.302 8.684 4.836 1.00 71.25 254 LYS A N 1
ATOM 2001 C CA . LYS A 1 254 ? -12.643 9.905 5.586 1.00 71.25 254 LYS A CA 1
ATOM 2002 C C . LYS A 1 254 ? -11.751 11.085 5.194 1.00 71.25 254 LYS A C 1
ATOM 2004 O O . LYS A 1 254 ? -11.972 12.206 5.650 1.00 71.25 254 LYS A O 1
ATOM 2009 N N . PHE A 1 255 ? -10.723 10.837 4.386 1.00 69.00 255 PHE A N 1
ATOM 2010 C CA . PHE A 1 255 ? -9.695 11.809 4.074 1.00 69.00 255 PHE A CA 1
ATOM 2011 C C . PHE A 1 255 ? -10.103 12.699 2.898 1.00 69.00 255 PHE A C 1
ATOM 2013 O O . PHE A 1 255 ? -10.204 12.254 1.760 1.00 69.00 255 PHE A O 1
ATOM 2020 N N . SER A 1 256 ? -10.289 13.988 3.176 1.00 58.06 256 SER A N 1
ATOM 2021 C CA . SER A 1 256 ? -10.519 15.028 2.171 1.00 58.06 256 SER A CA 1
ATOM 2022 C C . SER A 1 256 ? -9.364 16.036 2.207 1.00 58.06 256 SER A C 1
ATOM 2024 O O . SER A 1 256 ? -9.490 17.123 2.776 1.00 58.06 256 SER A O 1
ATOM 2026 N N . GLY A 1 257 ? -8.199 15.666 1.681 1.00 58.56 257 GLY A N 1
ATOM 2027 C CA . GLY A 1 257 ? -7.014 16.526 1.686 1.00 58.56 257 GLY A CA 1
ATOM 2028 C C . GLY A 1 257 ? -5.908 16.011 0.771 1.00 58.56 257 GLY A C 1
ATOM 2029 O O . GLY A 1 257 ? -6.064 14.993 0.112 1.00 58.56 257 GLY A O 1
ATOM 2030 N N . ASN A 1 258 ? -4.776 16.713 0.749 1.00 54.16 258 ASN A N 1
ATOM 2031 C CA . ASN A 1 258 ? -3.524 16.187 0.206 1.00 54.16 258 ASN A CA 1
ATOM 2032 C C . ASN A 1 258 ? -2.720 15.605 1.370 1.00 54.16 258 ASN A C 1
ATOM 2034 O O . ASN A 1 258 ? -2.693 16.215 2.444 1.00 54.16 258 ASN A O 1
ATOM 2038 N N . LEU A 1 259 ? -2.058 14.459 1.181 1.00 56.12 259 LEU A N 1
ATOM 2039 C CA . LEU A 1 259 ? -1.080 13.938 2.143 1.00 56.12 259 LEU A CA 1
ATOM 2040 C C . LEU A 1 259 ? 0.137 14.878 2.152 1.00 56.12 259 LEU A C 1
ATOM 2042 O O . LEU A 1 259 ? 1.144 14.643 1.490 1.00 56.12 259 LEU A O 1
ATOM 2046 N N . ILE A 1 260 ? 0.006 15.999 2.861 1.00 48.12 260 ILE A N 1
ATOM 2047 C CA . ILE A 1 260 ? 1.065 16.983 3.057 1.00 48.12 260 ILE A CA 1
ATOM 2048 C C . ILE A 1 260 ? 1.727 16.651 4.383 1.00 48.12 260 ILE A C 1
ATOM 2050 O O . ILE A 1 260 ? 1.205 16.933 5.459 1.00 48.12 260 ILE A O 1
ATOM 2054 N N . PHE A 1 261 ? 2.895 16.039 4.282 1.00 48.66 261 PHE A N 1
ATOM 2055 C CA . PHE A 1 261 ? 3.890 16.087 5.339 1.00 48.66 261 PHE A CA 1
ATOM 2056 C C . PHE A 1 261 ? 4.638 17.431 5.184 1.00 48.66 261 PHE A C 1
ATOM 2058 O O . PHE A 1 261 ? 4.689 17.980 4.084 1.00 48.66 261 PHE A O 1
ATOM 2065 N N . PRO A 1 262 ? 5.178 18.031 6.247 1.00 48.16 262 PRO A N 1
ATOM 2066 C CA . PRO A 1 262 ? 5.700 17.367 7.425 1.00 48.16 262 PRO A CA 1
ATOM 2067 C C . PRO A 1 262 ? 4.678 17.261 8.564 1.00 48.16 262 PRO A C 1
ATOM 2069 O O . PRO A 1 262 ? 3.606 17.858 8.523 1.00 48.16 262 PRO A O 1
ATOM 2072 N N . SER A 1 263 ? 5.010 16.440 9.564 1.00 42.34 263 SER A N 1
ATOM 2073 C CA . SER A 1 263 ? 4.213 16.255 10.784 1.00 42.34 263 SER A CA 1
ATOM 2074 C C . SER A 1 263 ? 3.713 17.602 11.340 1.00 42.34 263 SER A C 1
ATOM 2076 O O . SER A 1 263 ? 4.461 18.577 11.288 1.00 42.34 263 SER A O 1
ATOM 2078 N N . PRO A 1 264 ? 2.521 17.674 11.962 1.00 42.47 264 PRO A N 1
ATOM 2079 C CA . PRO A 1 264 ? 2.096 18.850 12.729 1.00 42.47 264 PRO A CA 1
ATOM 2080 C C . PRO A 1 264 ? 3.105 19.295 13.807 1.00 42.47 264 PRO A C 1
ATOM 2082 O O . PRO A 1 264 ? 3.038 20.426 14.276 1.00 42.47 264 PRO A O 1
ATOM 2085 N N . ALA A 1 265 ? 4.035 18.415 14.200 1.00 46.81 265 ALA A N 1
ATOM 2086 C CA . ALA A 1 265 ? 5.137 18.695 15.120 1.00 46.81 265 ALA A CA 1
ATOM 2087 C C . ALA A 1 265 ? 6.434 19.171 14.428 1.00 46.81 265 ALA A C 1
ATOM 2089 O O . ALA A 1 265 ? 7.462 19.325 15.084 1.00 46.81 265 ALA A O 1
ATOM 2090 N N . PHE A 1 266 ? 6.432 19.370 13.109 1.00 48.59 266 PHE A N 1
ATOM 2091 C CA . PHE A 1 266 ? 7.612 19.818 12.380 1.00 48.59 266 PHE A CA 1
ATOM 2092 C C . PHE A 1 266 ? 7.915 21.282 12.680 1.00 48.59 266 PHE A C 1
ATOM 2094 O O . PHE A 1 266 ? 7.179 22.186 12.285 1.00 48.59 266 PHE A O 1
ATOM 2101 N N . ASN A 1 267 ? 9.033 21.507 13.362 1.00 59.78 267 ASN A N 1
ATOM 2102 C CA . ASN A 1 267 ? 9.561 22.835 13.603 1.00 59.78 267 ASN A CA 1
ATOM 2103 C C . ASN A 1 267 ? 10.603 23.179 12.532 1.00 59.78 267 ASN A C 1
ATOM 2105 O O . ASN A 1 267 ? 11.705 22.626 12.516 1.00 59.78 267 ASN A O 1
ATOM 2109 N N . PHE A 1 268 ? 10.244 24.109 11.647 1.00 49.47 268 PHE A N 1
ATOM 2110 C CA . PHE A 1 268 ? 11.112 24.561 10.561 1.00 49.47 268 PHE A CA 1
ATOM 2111 C C . PHE A 1 268 ? 12.436 25.146 11.077 1.00 49.47 268 PHE A C 1
ATOM 2113 O O . PHE A 1 268 ? 13.495 24.860 10.518 1.00 49.47 268 PHE A O 1
ATOM 2120 N N . ASP A 1 269 ? 12.391 25.899 12.178 1.00 63.72 269 ASP A N 1
ATOM 2121 C CA . ASP A 1 269 ? 13.571 26.556 12.743 1.00 63.72 269 ASP A CA 1
ATOM 2122 C C . ASP A 1 269 ? 14.544 25.538 13.351 1.00 63.72 269 ASP A C 1
ATOM 2124 O O . ASP A 1 269 ? 15.760 25.680 13.213 1.00 63.72 269 ASP A O 1
ATOM 2128 N N . ASP A 1 270 ? 14.028 24.482 13.989 1.00 67.88 270 ASP A N 1
ATOM 2129 C CA . ASP A 1 270 ? 14.859 23.404 14.539 1.00 67.88 270 ASP A CA 1
ATOM 2130 C C . ASP A 1 270 ? 15.501 22.571 13.430 1.00 67.88 270 ASP A C 1
ATOM 2132 O O . ASP A 1 270 ? 16.700 22.300 13.489 1.00 67.88 270 ASP A O 1
ATOM 2136 N N . TYR A 1 271 ? 14.741 22.234 12.381 1.00 60.09 271 TYR A N 1
ATOM 2137 C CA . TYR A 1 271 ? 15.289 21.560 11.204 1.00 60.09 271 TYR A CA 1
ATOM 2138 C C . TYR A 1 271 ? 16.424 22.373 10.569 1.00 60.09 271 TYR A C 1
ATOM 2140 O O . TYR A 1 271 ? 17.495 21.830 10.294 1.00 60.09 271 TYR A O 1
ATOM 2148 N N . GLN A 1 272 ? 16.215 23.677 10.360 1.00 51.84 272 GLN A N 1
ATOM 2149 C CA . GLN A 1 272 ? 17.227 24.536 9.754 1.00 51.84 272 GLN A CA 1
ATOM 2150 C C . GLN A 1 272 ? 18.484 24.632 10.630 1.00 51.84 272 GLN A C 1
ATOM 2152 O O . GLN A 1 272 ? 19.598 24.537 10.114 1.00 51.84 272 GLN A O 1
ATOM 2157 N N . ARG A 1 273 ? 18.316 24.758 11.952 1.00 69.69 273 ARG A N 1
ATOM 2158 C CA . ARG A 1 273 ? 19.419 24.797 12.922 1.00 69.69 273 ARG A CA 1
ATOM 2159 C C . ARG A 1 273 ? 20.272 23.527 12.881 1.00 69.69 273 ARG A C 1
ATOM 2161 O O . ARG A 1 273 ? 21.494 23.636 12.907 1.00 69.69 273 ARG A O 1
ATOM 2168 N N . GLU A 1 274 ? 19.643 22.354 12.804 1.00 66.81 274 GLU A N 1
ATOM 2169 C CA . GLU A 1 274 ? 20.350 21.068 12.722 1.00 66.81 274 GLU A CA 1
ATOM 2170 C C . GLU A 1 274 ? 20.981 20.827 11.346 1.00 66.81 274 GLU A C 1
ATOM 2172 O O . GLU A 1 274 ? 22.116 20.368 11.272 1.00 66.81 274 GLU A O 1
ATOM 2177 N N . ARG A 1 275 ? 20.310 21.198 10.246 1.00 64.50 275 ARG A N 1
ATOM 2178 C CA . ARG A 1 275 ? 20.892 21.146 8.890 1.00 64.50 275 ARG A CA 1
ATOM 2179 C C . ARG A 1 275 ? 22.155 22.004 8.787 1.00 64.50 275 ARG A C 1
ATOM 2181 O O . ARG A 1 275 ? 23.132 21.604 8.160 1.00 64.50 275 ARG A O 1
ATOM 2188 N N . ASP A 1 276 ? 22.113 23.191 9.386 1.00 74.69 276 ASP A N 1
ATOM 2189 C CA . ASP A 1 276 ? 23.209 24.162 9.352 1.00 74.69 276 ASP A CA 1
ATOM 2190 C C . ASP A 1 276 ? 24.287 23.865 10.415 1.00 74.69 276 ASP A C 1
ATOM 2192 O O . ASP A 1 276 ? 25.321 24.544 10.468 1.00 74.69 276 ASP A O 1
ATOM 2196 N N . ASN A 1 277 ? 24.079 22.834 11.242 1.00 79.12 277 ASN A N 1
ATOM 2197 C CA . ASN A 1 277 ? 25.041 22.357 12.223 1.00 79.12 277 ASN A CA 1
ATOM 2198 C C . ASN A 1 277 ? 26.206 21.675 11.495 1.00 79.12 277 ASN A C 1
ATOM 2200 O O . ASN A 1 277 ? 26.093 20.568 10.972 1.00 79.12 277 ASN A O 1
ATOM 2204 N N . ARG A 1 278 ? 27.352 22.355 11.424 1.00 68.06 278 ARG A N 1
ATOM 2205 C CA . ARG A 1 278 ? 28.567 21.776 10.841 1.00 68.06 278 ARG A CA 1
ATOM 2206 C C . ARG A 1 278 ? 29.088 20.671 11.755 1.00 68.06 278 ARG A C 1
ATOM 2208 O O . ARG A 1 278 ? 29.122 20.861 12.972 1.00 68.06 278 ARG A O 1
ATOM 2215 N N . GLU A 1 279 ? 29.538 19.555 11.174 1.00 57.66 279 GLU A N 1
ATOM 2216 C CA . GLU A 1 279 ? 30.249 18.513 11.920 1.00 57.66 279 GLU A CA 1
ATOM 2217 C C . GLU A 1 279 ? 31.337 19.169 12.776 1.00 57.66 279 GLU A C 1
ATOM 2219 O O . GLU A 1 279 ? 32.247 19.832 12.272 1.00 57.66 279 GLU A O 1
ATOM 2224 N N . ARG A 1 280 ? 31.217 19.032 14.099 1.00 57.47 280 ARG A N 1
ATOM 2225 C CA . ARG A 1 280 ? 32.296 19.421 14.998 1.00 57.47 280 ARG A CA 1
ATOM 2226 C C . ARG A 1 280 ? 33.427 18.440 14.738 1.00 57.47 280 ARG A C 1
ATOM 2228 O O . ARG A 1 280 ? 33.258 17.257 15.020 1.00 57.47 280 ARG A O 1
ATOM 2235 N N . GLU A 1 281 ? 34.559 18.922 14.224 1.00 54.69 281 GLU A N 1
ATOM 2236 C CA . GLU A 1 281 ? 35.812 18.172 14.262 1.00 54.69 281 GLU A CA 1
ATOM 2237 C C . GLU A 1 281 ? 36.034 17.752 15.715 1.00 54.69 281 GLU A C 1
ATOM 2239 O O . GLU A 1 281 ? 36.403 18.551 16.576 1.00 54.69 281 GLU A O 1
ATOM 2244 N N . THR A 1 282 ? 35.731 16.494 16.026 1.00 53.22 282 THR A N 1
ATOM 2245 C CA . THR A 1 282 ? 36.131 15.908 17.292 1.00 53.22 282 THR A CA 1
ATOM 2246 C C . THR A 1 282 ? 37.642 15.821 17.230 1.00 53.22 282 THR A C 1
ATOM 2248 O O . THR A 1 282 ? 38.187 14.902 16.613 1.00 53.22 282 THR A O 1
ATOM 2251 N N . THR A 1 283 ? 38.324 16.793 17.828 1.00 52.94 283 THR A N 1
ATOM 2252 C CA . THR A 1 283 ? 39.745 16.688 18.128 1.00 52.94 283 THR A CA 1
ATOM 2253 C C . THR A 1 283 ? 39.908 15.417 18.954 1.00 52.94 283 THR A C 1
ATOM 2255 O O . THR A 1 283 ? 39.522 15.376 20.121 1.00 52.94 283 THR A O 1
ATOM 2258 N N . ARG A 1 284 ? 40.387 14.339 18.323 1.00 49.75 284 ARG A N 1
ATOM 2259 C CA . ARG A 1 284 ? 40.795 13.130 19.038 1.00 49.75 284 ARG A CA 1
ATOM 2260 C C . ARG A 1 284 ? 41.850 13.556 20.059 1.00 49.75 284 ARG A C 1
ATOM 2262 O O . ARG A 1 284 ? 42.872 14.116 19.665 1.00 49.75 284 ARG A O 1
ATOM 2269 N N . CYS A 1 285 ? 41.555 13.340 21.338 1.00 48.69 285 CYS A N 1
ATOM 2270 C CA . CYS A 1 285 ? 42.557 13.342 22.398 1.00 48.69 285 CYS A CA 1
ATOM 2271 C C . CYS A 1 285 ? 43.487 12.136 22.247 1.00 48.69 285 CYS A C 1
ATOM 2273 O O . CYS A 1 285 ? 43.000 11.071 21.796 1.00 48.69 285 CYS A O 1
#

Mean predicted aligned error: 16.22 Å

Radius of gyration: 28.12 Å; Cα contacts (8 Å, |Δi|>4): 458; chains: 1; bounding box: 78×58×73 Å